Protein AF-A0A150NN23-F1 (afdb_monomer_lite)

InterPro domains:
  IPR038377 Sodium/glucose symporter superfamily [G3DSA:1.20.1730.10] (1-190)

Structure (mmCIF, N/CA/C/O backbone):
data_AF-A0A150NN23-F1
#
_entry.id   AF-A0A150NN23-F1
#
loop_
_atom_site.group_PDB
_atom_site.id
_atom_site.type_symbol
_atom_site.label_atom_id
_atom_site.label_alt_id
_atom_site.label_comp_id
_atom_site.label_asym_id
_atom_site.label_entity_id
_atom_site.label_seq_id
_atom_site.pdbx_PDB_ins_code
_atom_site.Cartn_x
_atom_site.Cartn_y
_atom_site.Cartn_z
_atom_site.occupancy
_atom_site.B_iso_or_equiv
_atom_site.auth_seq_id
_atom_site.auth_comp_id
_atom_site.auth_asym_id
_atom_site.auth_atom_id
_atom_site.pdbx_PDB_model_num
ATOM 1 N N . MET A 1 1 ? 7.153 8.660 -5.482 1.00 49.81 1 MET A N 1
ATOM 2 C CA . MET A 1 1 ? 6.626 8.929 -6.843 1.00 49.81 1 MET A CA 1
ATOM 3 C C . MET A 1 1 ? 5.162 9.329 -6.724 1.00 49.81 1 MET A C 1
ATOM 5 O O . MET A 1 1 ? 4.417 8.600 -6.087 1.00 49.81 1 MET A O 1
ATOM 9 N N . SER A 1 2 ? 4.757 10.485 -7.256 1.00 58.44 2 SER A N 1
ATOM 10 C CA . SER A 1 2 ? 3.335 10.874 -7.290 1.00 58.44 2 SER A CA 1
ATOM 11 C C . SER A 1 2 ? 2.546 9.902 -8.178 1.00 58.44 2 SER A C 1
ATOM 13 O O . SER A 1 2 ? 3.072 9.470 -9.206 1.00 58.44 2 SER A O 1
ATOM 15 N N . PHE A 1 3 ? 1.298 9.586 -7.812 1.00 59.38 3 PHE A N 1
ATOM 16 C CA . PHE A 1 3 ? 0.383 8.750 -8.608 1.00 59.38 3 PHE A CA 1
ATOM 17 C C . PHE A 1 3 ? 0.329 9.185 -10.080 1.00 59.38 3 PHE A C 1
ATOM 19 O O . PHE A 1 3 ? 0.302 8.341 -10.969 1.00 59.38 3 PHE A O 1
ATOM 26 N N . GLY A 1 4 ? 0.399 10.494 -10.349 1.00 66.88 4 GLY A N 1
ATOM 27 C CA . GLY A 1 4 ? 0.414 11.025 -11.715 1.00 66.88 4 GLY A CA 1
ATOM 28 C C . GLY A 1 4 ? 1.636 10.585 -12.525 1.00 66.88 4 GLY A C 1
ATOM 29 O O . GLY A 1 4 ? 1.496 10.208 -13.682 1.00 66.88 4 GLY A O 1
ATOM 30 N N . ILE A 1 5 ? 2.821 10.558 -11.907 1.00 71.00 5 ILE A N 1
ATOM 31 C CA . ILE A 1 5 ? 4.071 10.150 -12.569 1.00 71.00 5 ILE A CA 1
ATOM 32 C C . ILE A 1 5 ? 4.064 8.638 -12.829 1.00 71.00 5 ILE A C 1
ATOM 34 O O . ILE A 1 5 ? 4.477 8.197 -13.897 1.00 71.00 5 ILE A O 1
ATOM 38 N N . ALA A 1 6 ? 3.552 7.843 -11.884 1.00 66.06 6 ALA A N 1
ATOM 39 C CA . ALA A 1 6 ? 3.420 6.396 -12.054 1.00 66.06 6 ALA A CA 1
ATOM 40 C C . ALA A 1 6 ? 2.445 6.037 -13.189 1.00 66.06 6 ALA A C 1
ATOM 42 O O . ALA A 1 6 ? 2.766 5.202 -14.031 1.00 66.06 6 ALA A O 1
ATOM 43 N N . SER A 1 7 ? 1.292 6.709 -13.253 1.00 69.50 7 SER A N 1
ATOM 44 C CA . SER A 1 7 ? 0.311 6.521 -14.327 1.00 69.50 7 SER A CA 1
ATOM 45 C C . SER A 1 7 ? 0.844 6.976 -15.687 1.00 69.50 7 SER A C 1
ATOM 47 O O . SER A 1 7 ? 0.631 6.285 -16.677 1.00 69.50 7 SER A O 1
ATOM 49 N N . LEU A 1 8 ? 1.588 8.089 -15.743 1.00 75.38 8 LEU A N 1
ATOM 50 C CA . LEU A 1 8 ? 2.274 8.542 -16.959 1.00 75.38 8 LEU A CA 1
ATOM 51 C C . LEU A 1 8 ? 3.286 7.507 -17.460 1.00 75.38 8 LEU A C 1
ATOM 53 O O . LEU A 1 8 ? 3.274 7.165 -18.638 1.00 75.38 8 LEU A O 1
ATOM 57 N N . LEU A 1 9 ? 4.128 6.971 -16.573 1.00 73.62 9 LEU A N 1
ATOM 58 C CA . LEU A 1 9 ? 5.107 5.942 -16.933 1.00 73.62 9 LEU A CA 1
ATOM 59 C C . LEU A 1 9 ? 4.443 4.635 -17.377 1.00 73.62 9 LEU A C 1
ATOM 61 O O . LEU A 1 9 ? 4.918 4.010 -18.322 1.00 73.62 9 LEU A O 1
ATOM 65 N N . TYR A 1 10 ? 3.338 4.242 -16.740 1.00 71.62 10 TYR A N 1
ATOM 66 C CA . TYR A 1 10 ? 2.535 3.101 -17.179 1.00 71.62 10 TYR A CA 1
ATOM 67 C C . TYR A 1 10 ? 1.957 3.336 -18.579 1.00 71.62 10 TYR A 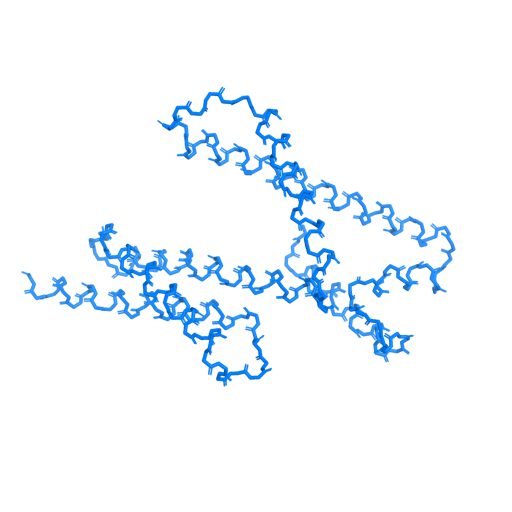C 1
ATOM 69 O O . TYR A 1 10 ? 2.095 2.475 -19.443 1.00 71.62 10 TYR A O 1
ATOM 77 N N . LEU A 1 11 ? 1.395 4.521 -18.841 1.00 73.94 11 LEU A N 1
ATOM 78 C CA . LEU A 1 11 ? 0.822 4.868 -20.143 1.00 73.94 11 LEU A CA 1
ATOM 79 C C . LEU A 1 11 ? 1.886 4.868 -21.249 1.00 73.94 11 LEU A C 1
ATOM 81 O O . LEU A 1 11 ? 1.675 4.286 -22.310 1.00 73.94 11 LEU A O 1
ATOM 85 N N . ILE A 1 12 ? 3.058 5.447 -20.972 1.00 76.50 12 ILE A N 1
ATOM 86 C CA . ILE A 1 12 ? 4.224 5.396 -21.863 1.00 76.50 12 ILE A CA 1
ATOM 87 C C . ILE A 1 12 ? 4.636 3.938 -22.112 1.00 76.50 12 ILE A C 1
ATOM 89 O O . ILE A 1 12 ? 4.852 3.547 -23.256 1.00 76.50 12 ILE A O 1
ATOM 93 N N . GLY A 1 13 ? 4.685 3.106 -21.068 1.00 66.00 13 GLY A N 1
ATOM 94 C CA . GLY A 1 13 ? 4.971 1.675 -21.192 1.00 66.00 13 GLY A CA 1
ATOM 95 C C . GLY A 1 13 ? 3.952 0.928 -22.060 1.00 66.00 13 GLY A C 1
ATOM 96 O O . GLY A 1 13 ? 4.339 0.091 -22.874 1.00 66.00 13 GLY A O 1
ATOM 97 N N . CYS A 1 14 ? 2.662 1.250 -21.945 1.00 69.88 14 CYS A N 1
ATOM 98 C CA . CYS A 1 14 ? 1.607 0.687 -22.788 1.00 69.88 14 CYS A CA 1
ATOM 99 C C . CYS A 1 14 ? 1.764 1.081 -24.261 1.00 69.88 14 CYS A C 1
ATOM 101 O O . CYS A 1 14 ? 1.621 0.212 -25.121 1.00 69.88 14 CYS A O 1
ATOM 103 N N . LEU A 1 15 ? 2.095 2.345 -24.543 1.00 71.00 15 LEU A N 1
ATOM 104 C CA . LEU A 1 15 ? 2.339 2.837 -25.903 1.00 71.00 15 LEU A CA 1
ATOM 105 C C . LEU A 1 15 ? 3.553 2.142 -26.537 1.00 71.00 15 LEU A C 1
ATOM 107 O O . LEU A 1 15 ? 3.448 1.596 -27.631 1.00 71.00 15 LEU A O 1
ATOM 111 N N . ILE A 1 16 ? 4.673 2.052 -25.811 1.00 68.88 16 ILE A N 1
ATOM 112 C CA . ILE A 1 16 ? 5.892 1.371 -26.288 1.00 68.88 16 ILE A CA 1
ATOM 113 C C . ILE A 1 16 ? 5.633 -0.122 -26.545 1.00 68.88 16 ILE A C 1
ATOM 115 O O . ILE A 1 16 ? 6.136 -0.690 -27.518 1.00 68.88 16 ILE A O 1
ATOM 119 N N . ARG A 1 17 ? 4.837 -0.775 -25.688 1.00 64.94 17 ARG A N 1
ATOM 120 C CA . ARG A 1 17 ? 4.473 -2.191 -25.847 1.00 64.94 17 ARG A CA 1
ATOM 121 C C . ARG A 1 17 ? 3.703 -2.438 -27.141 1.00 64.94 17 ARG A C 1
ATOM 123 O O . ARG A 1 17 ? 3.945 -3.456 -27.785 1.00 64.94 17 ARG A O 1
ATOM 130 N N . GLN A 1 18 ? 2.782 -1.538 -27.488 1.00 63.53 18 GLN A N 1
ATOM 131 C CA . GLN A 1 18 ? 1.929 -1.667 -28.668 1.00 63.53 18 GLN A CA 1
ATOM 132 C C . GLN A 1 18 ? 2.739 -1.621 -29.971 1.00 63.53 18 GLN A C 1
ATOM 134 O O . GLN A 1 18 ? 2.376 -2.304 -30.923 1.00 63.53 18 GLN A O 1
ATOM 139 N N . GLU A 1 19 ? 3.847 -0.878 -29.990 1.00 60.84 19 GLU A N 1
ATOM 140 C CA . GLU A 1 19 ? 4.711 -0.763 -31.168 1.00 60.84 19 GLU A CA 1
ATOM 141 C C . GLU A 1 19 ? 5.789 -1.853 -31.257 1.00 60.84 19 GLU A C 1
ATOM 143 O O . GLU A 1 19 ? 6.040 -2.361 -32.345 1.00 60.84 19 GLU A O 1
ATOM 148 N N . ASN A 1 20 ? 6.425 -2.230 -30.138 1.00 58.84 20 ASN A N 1
ATOM 149 C CA . ASN A 1 20 ? 7.692 -2.979 -30.183 1.00 58.84 20 ASN A CA 1
ATOM 150 C C . ASN A 1 20 ? 7.700 -4.328 -29.435 1.00 58.84 20 ASN A C 1
ATOM 152 O O . ASN A 1 20 ? 8.556 -5.166 -29.712 1.00 58.84 20 ASN A O 1
ATOM 156 N N . PHE A 1 21 ? 6.779 -4.580 -28.490 1.00 58.78 21 PHE A N 1
ATOM 157 C CA . PHE A 1 21 ? 6.892 -5.718 -27.551 1.00 58.78 21 PHE A CA 1
ATOM 158 C C . PHE A 1 21 ? 5.551 -6.389 -27.210 1.00 58.78 21 PHE A C 1
ATOM 160 O O . PHE A 1 21 ? 5.263 -6.662 -26.041 1.00 58.78 21 PHE A O 1
ATOM 167 N N . ALA A 1 22 ? 4.729 -6.680 -28.222 1.00 55.81 22 ALA A N 1
ATOM 168 C CA . ALA A 1 22 ? 3.344 -7.145 -28.063 1.00 55.81 22 ALA A CA 1
ATOM 169 C C . ALA A 1 22 ? 3.148 -8.371 -27.136 1.00 55.81 22 ALA A C 1
ATOM 171 O O . ALA A 1 22 ? 2.075 -8.527 -26.554 1.00 55.81 22 ALA A O 1
ATOM 172 N N . THR A 1 23 ? 4.173 -9.212 -26.951 1.00 53.50 23 THR A N 1
ATOM 173 C CA . THR A 1 23 ? 4.121 -10.464 -26.173 1.00 53.50 23 THR A CA 1
ATOM 174 C C . THR A 1 23 ? 4.741 -10.392 -24.768 1.00 53.50 23 THR A C 1
ATOM 176 O O . THR A 1 23 ? 4.714 -11.389 -24.049 1.00 53.50 23 THR A O 1
ATOM 179 N N . ARG A 1 24 ? 5.291 -9.245 -24.333 1.00 54.50 24 ARG A N 1
ATOM 180 C CA . ARG A 1 24 ? 5.942 -9.099 -23.011 1.00 54.50 24 ARG A CA 1
ATOM 181 C C . ARG A 1 24 ? 4.975 -8.517 -21.971 1.00 54.50 24 ARG A C 1
ATOM 183 O O . ARG A 1 24 ? 4.136 -7.679 -22.304 1.00 54.50 24 ARG A O 1
ATOM 190 N N . SER A 1 25 ? 5.114 -8.928 -20.705 1.00 60.09 25 SER A N 1
ATOM 191 C CA . SER A 1 25 ? 4.435 -8.265 -19.578 1.00 60.09 25 SER A CA 1
ATOM 192 C C . SER A 1 25 ? 4.754 -6.765 -19.584 1.00 60.09 25 SER A C 1
ATOM 194 O O . SER A 1 25 ? 5.838 -6.365 -20.010 1.00 60.09 25 SER A O 1
ATOM 196 N N . THR A 1 26 ? 3.826 -5.912 -19.139 1.00 60.94 26 THR A N 1
ATOM 197 C CA . THR A 1 26 ? 3.998 -4.443 -19.186 1.00 60.94 26 THR A CA 1
ATOM 198 C C . THR A 1 26 ? 5.137 -3.947 -18.292 1.00 60.94 26 THR A C 1
ATOM 200 O O . THR A 1 26 ? 5.706 -2.888 -18.546 1.00 60.94 26 THR A O 1
ATOM 203 N N . ASN A 1 27 ? 5.511 -4.725 -17.275 1.00 66.56 27 ASN A N 1
ATOM 204 C CA . ASN A 1 27 ? 6.473 -4.330 -16.245 1.00 66.56 27 ASN A CA 1
ATOM 205 C C . ASN A 1 27 ? 7.909 -4.092 -16.784 1.00 66.56 27 ASN A C 1
ATOM 207 O O . ASN A 1 27 ? 8.475 -3.037 -16.499 1.00 66.56 27 ASN A O 1
ATOM 211 N N . PRO A 1 28 ? 8.528 -5.001 -17.570 1.00 71.56 28 PRO A N 1
ATOM 212 C CA . PRO A 1 28 ? 9.877 -4.795 -18.102 1.00 71.56 28 PRO A CA 1
ATOM 213 C C . PRO A 1 28 ? 9.958 -3.885 -19.334 1.00 71.56 28 PRO A C 1
ATOM 215 O O . PRO A 1 28 ? 11.072 -3.587 -19.752 1.00 71.56 28 PRO A O 1
ATOM 218 N N . VAL A 1 29 ? 8.845 -3.451 -19.939 1.00 77.00 29 VAL A N 1
ATOM 219 C CA . VAL A 1 29 ? 8.852 -2.791 -21.265 1.00 77.00 29 VAL A CA 1
ATOM 220 C C . VAL A 1 29 ? 9.731 -1.543 -21.293 1.00 77.00 29 VAL A C 1
ATOM 222 O O . VAL A 1 29 ? 10.522 -1.372 -22.217 1.00 77.00 29 VAL A O 1
ATOM 225 N N . LEU A 1 30 ? 9.661 -0.704 -20.258 1.00 76.50 30 LEU A N 1
ATOM 226 C CA . LEU A 1 30 ? 10.482 0.506 -20.178 1.00 76.50 30 LEU A CA 1
ATOM 227 C C . LEU A 1 30 ? 11.980 0.184 -20.053 1.00 76.50 30 LEU A C 1
ATOM 229 O O . LEU A 1 30 ? 12.815 0.856 -20.653 1.00 76.50 30 LEU A O 1
ATOM 233 N N . ILE A 1 31 ? 12.324 -0.857 -19.291 1.00 78.06 31 ILE A N 1
ATOM 234 C CA . ILE A 1 31 ? 13.714 -1.293 -19.096 1.00 78.06 31 ILE A CA 1
ATOM 235 C C . ILE A 1 31 ? 14.251 -1.950 -20.374 1.00 78.06 31 ILE A C 1
ATOM 237 O O . ILE A 1 31 ? 15.398 -1.711 -20.749 1.00 78.06 31 ILE A O 1
ATOM 241 N N . ALA A 1 32 ? 13.423 -2.745 -21.055 1.00 77.19 32 ALA A N 1
ATOM 242 C CA . ALA A 1 32 ? 13.749 -3.352 -22.340 1.00 77.19 32 ALA A CA 1
ATOM 243 C C . ALA A 1 32 ? 13.993 -2.274 -23.402 1.00 77.19 32 ALA A C 1
ATOM 245 O O . ALA A 1 32 ? 15.052 -2.263 -24.017 1.00 77.19 32 ALA A O 1
ATOM 246 N N . TYR A 1 33 ? 13.093 -1.296 -23.523 1.00 77.94 33 TYR A N 1
ATOM 247 C CA . TYR A 1 33 ? 13.263 -0.154 -24.422 1.00 77.94 33 TYR A CA 1
ATOM 248 C C . TYR A 1 33 ? 14.537 0.643 -24.117 1.00 77.94 33 TYR A C 1
ATOM 250 O O . TYR A 1 33 ? 15.307 0.966 -25.020 1.00 77.94 33 TYR A O 1
ATOM 258 N N . ALA A 1 34 ? 14.816 0.908 -22.837 1.00 78.00 34 ALA A N 1
ATOM 259 C CA . ALA A 1 34 ? 16.020 1.633 -22.451 1.00 78.00 34 ALA A CA 1
ATOM 260 C C . ALA A 1 34 ? 17.321 0.883 -22.791 1.00 78.00 34 ALA A C 1
ATOM 262 O O . ALA A 1 34 ? 18.348 1.522 -23.005 1.00 78.00 34 ALA A O 1
ATOM 263 N N . ARG A 1 35 ? 17.292 -0.454 -22.842 1.00 77.69 35 ARG A N 1
ATOM 264 C CA . ARG A 1 35 ? 18.441 -1.278 -23.242 1.00 77.69 35 ARG A CA 1
ATOM 265 C C . ARG A 1 35 ? 18.563 -1.473 -24.748 1.00 77.69 35 ARG A C 1
ATOM 267 O O . ARG A 1 35 ? 19.680 -1.522 -25.245 1.00 77.69 35 ARG A O 1
ATOM 274 N N . GLU A 1 36 ? 17.444 -1.656 -25.437 1.00 79.50 36 GLU A N 1
ATOM 275 C CA . GLU A 1 36 ? 17.415 -2.122 -26.827 1.00 79.50 36 GLU A CA 1
ATOM 276 C C . GLU A 1 36 ? 17.322 -0.963 -27.833 1.00 79.50 36 GLU A C 1
ATOM 278 O O . GLU A 1 36 ? 17.822 -1.085 -28.947 1.00 79.50 36 GLU A O 1
ATOM 283 N N . SER A 1 37 ? 16.727 0.173 -27.449 1.00 78.25 37 SER A N 1
ATOM 284 C CA . SER A 1 37 ? 16.422 1.284 -28.367 1.00 78.25 37 SER A CA 1
ATOM 285 C C . SER A 1 37 ? 17.213 2.570 -28.099 1.00 78.25 37 SER A C 1
ATOM 287 O O . SER A 1 37 ? 17.196 3.479 -28.926 1.00 78.25 37 SER A O 1
ATOM 289 N N . LEU A 1 38 ? 17.907 2.679 -26.961 1.00 81.88 38 LEU A N 1
ATOM 290 C CA . LEU A 1 38 ? 18.690 3.865 -26.592 1.00 81.88 38 LEU A CA 1
ATOM 291 C C . LEU A 1 38 ? 20.195 3.593 -26.675 1.00 81.88 38 LEU A C 1
ATOM 293 O O . LEU A 1 38 ? 20.654 2.456 -26.591 1.00 81.88 38 LEU A O 1
ATOM 297 N N . ALA A 1 39 ? 20.985 4.665 -26.784 1.00 85.50 39 ALA A N 1
ATOM 298 C CA . ALA A 1 39 ? 22.438 4.559 -26.707 1.00 85.50 39 ALA A CA 1
ATOM 299 C C . ALA A 1 39 ? 22.868 3.905 -25.370 1.00 85.50 39 ALA A C 1
ATOM 301 O O . ALA A 1 39 ? 22.319 4.272 -24.325 1.00 85.50 39 ALA A O 1
ATOM 302 N N . PRO A 1 40 ? 23.877 3.008 -25.353 1.00 81.44 40 PRO A N 1
ATOM 303 C CA . PRO A 1 40 ? 24.233 2.219 -24.164 1.00 81.44 40 PRO A CA 1
ATOM 304 C C . PRO A 1 40 ? 24.503 3.051 -22.900 1.00 81.44 40 PRO A C 1
ATOM 306 O O . PRO A 1 40 ? 24.124 2.668 -21.78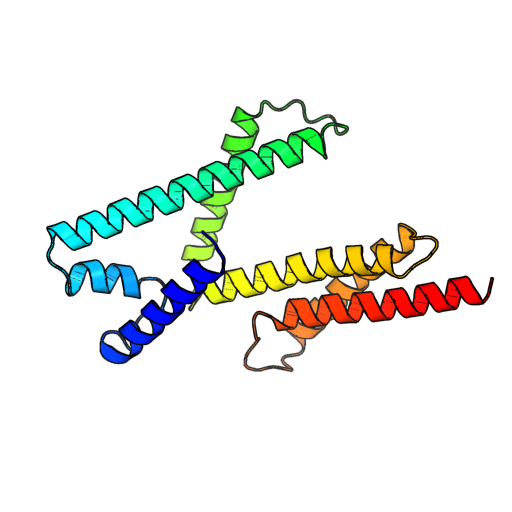9 1.00 81.44 40 PRO A O 1
ATOM 309 N N . TRP A 1 41 ? 25.127 4.222 -23.065 1.00 84.50 41 TRP A N 1
ATOM 310 C CA . TRP A 1 41 ? 25.424 5.138 -21.962 1.00 84.50 41 TRP A CA 1
ATOM 311 C C . TRP A 1 41 ? 24.161 5.810 -21.400 1.00 84.50 41 TRP A C 1
ATOM 313 O O . TRP A 1 41 ? 24.042 5.988 -20.188 1.00 84.50 41 TRP A O 1
ATOM 323 N N . PHE A 1 42 ? 23.187 6.122 -22.256 1.00 83.38 42 PHE A N 1
ATOM 324 C CA . PHE A 1 42 ? 21.935 6.760 -21.857 1.00 83.38 42 PHE A CA 1
ATOM 325 C C . PHE A 1 42 ? 20.964 5.758 -21.215 1.00 83.38 42 PHE A C 1
ATOM 327 O O . PHE A 1 42 ? 20.367 6.055 -20.181 1.00 83.38 42 PHE A O 1
ATOM 334 N N . GLY A 1 43 ? 20.882 4.532 -21.746 1.00 83.44 43 GLY A N 1
ATOM 335 C CA . GLY A 1 43 ? 20.136 3.438 -21.115 1.00 83.44 43 GLY A CA 1
ATOM 336 C C . GLY A 1 43 ? 20.639 3.128 -19.700 1.00 83.44 43 GLY A C 1
ATOM 337 O O . GLY A 1 43 ? 19.847 3.010 -18.764 1.00 83.44 43 GLY A O 1
ATOM 338 N N . SER A 1 44 ? 21.963 3.099 -19.514 1.00 84.31 44 SER A N 1
ATOM 339 C CA . SER A 1 44 ? 22.585 2.899 -18.196 1.00 84.31 44 SER A CA 1
ATOM 340 C C . SER A 1 44 ? 22.263 4.033 -17.216 1.00 84.31 44 SER A C 1
ATOM 342 O O . SER A 1 44 ? 21.973 3.776 -16.046 1.00 84.31 44 SER A O 1
ATOM 344 N N . PHE A 1 45 ? 22.250 5.283 -17.689 1.00 88.31 45 PHE A N 1
ATOM 345 C CA . PHE A 1 45 ? 21.868 6.438 -16.875 1.00 88.31 45 PHE A CA 1
ATOM 346 C C . PHE A 1 45 ? 20.407 6.358 -16.404 1.00 88.31 45 PHE A C 1
ATOM 348 O O . PHE A 1 45 ? 20.127 6.581 -15.227 1.00 88.31 45 PHE A O 1
ATOM 355 N N . ILE A 1 46 ? 19.480 5.963 -17.284 1.00 86.69 46 ILE A N 1
ATOM 356 C CA . ILE A 1 46 ? 18.066 5.762 -16.928 1.00 86.69 46 ILE A CA 1
ATOM 357 C C . ILE A 1 46 ? 17.916 4.662 -15.871 1.00 86.69 46 ILE A C 1
ATOM 359 O O . ILE A 1 46 ? 17.181 4.842 -14.900 1.00 86.69 46 ILE A O 1
ATOM 363 N N . MET A 1 47 ? 18.627 3.539 -16.017 1.00 84.44 47 MET A N 1
ATOM 364 C CA . MET A 1 47 ? 18.601 2.458 -15.025 1.00 84.44 47 MET A CA 1
ATOM 365 C C . MET A 1 47 ? 19.098 2.932 -13.652 1.00 84.44 47 MET A C 1
ATOM 367 O O . MET A 1 47 ? 18.472 2.625 -12.636 1.00 84.44 47 MET A O 1
ATOM 371 N N . LEU A 1 48 ? 20.180 3.718 -13.616 1.00 88.44 48 LEU A N 1
ATOM 372 C CA . LEU A 1 48 ? 20.706 4.296 -12.378 1.00 88.44 48 LEU A CA 1
ATOM 373 C C . LEU A 1 48 ? 19.704 5.267 -11.736 1.00 88.44 48 LEU A C 1
ATOM 375 O O . LEU A 1 48 ? 19.477 5.209 -10.527 1.00 88.44 48 LEU A O 1
ATOM 379 N N . ALA A 1 49 ? 19.064 6.118 -12.539 1.00 88.06 49 ALA A N 1
ATOM 380 C CA . ALA A 1 49 ? 18.045 7.051 -12.068 1.00 88.06 49 ALA A CA 1
ATOM 381 C C . ALA A 1 49 ? 16.812 6.326 -11.499 1.00 88.06 49 ALA A C 1
ATOM 383 O O . ALA A 1 49 ? 16.319 6.695 -10.432 1.00 88.06 49 ALA A O 1
ATOM 384 N N . LEU A 1 50 ? 16.342 5.261 -12.160 1.00 87.31 50 LEU A N 1
ATOM 385 C CA . LEU A 1 50 ? 15.238 4.426 -11.675 1.00 87.31 50 LEU A CA 1
ATOM 386 C C . LEU A 1 50 ? 15.591 3.726 -10.360 1.00 87.31 50 LEU A C 1
ATOM 388 O O . LEU A 1 50 ? 14.774 3.712 -9.438 1.00 87.31 50 LEU A O 1
ATOM 392 N N . LEU A 1 51 ? 16.811 3.192 -10.241 1.00 87.94 51 LEU A N 1
ATOM 393 C CA . LEU A 1 51 ? 17.281 2.576 -9.003 1.00 87.94 51 LEU A CA 1
ATOM 394 C C . LEU A 1 51 ? 17.328 3.603 -7.863 1.00 87.94 51 LEU A C 1
ATOM 396 O O . LEU A 1 51 ? 16.806 3.337 -6.782 1.00 87.94 51 LEU A O 1
ATOM 400 N N . ALA A 1 52 ? 17.882 4.792 -8.111 1.00 90.69 52 ALA A N 1
ATOM 401 C CA . ALA A 1 52 ? 17.934 5.872 -7.128 1.00 90.69 52 ALA A CA 1
ATOM 402 C C . ALA A 1 52 ? 16.528 6.330 -6.688 1.00 90.69 52 ALA A C 1
ATOM 404 O O . ALA A 1 52 ? 16.275 6.507 -5.494 1.00 90.69 52 ALA A O 1
ATOM 405 N N . ALA A 1 53 ? 15.587 6.464 -7.628 1.00 88.88 53 ALA A N 1
ATOM 406 C CA . ALA A 1 53 ? 14.195 6.817 -7.340 1.00 88.88 53 ALA A CA 1
ATOM 407 C C . ALA A 1 53 ? 13.450 5.722 -6.551 1.00 88.88 53 ALA A C 1
ATOM 409 O O . ALA A 1 53 ? 12.656 6.021 -5.652 1.00 88.88 53 ALA A O 1
ATOM 410 N N . GLY A 1 54 ? 13.713 4.449 -6.864 1.00 86.81 54 GLY A N 1
ATOM 411 C CA . GLY A 1 54 ? 13.185 3.309 -6.120 1.00 86.81 54 GLY A CA 1
ATOM 412 C C . GLY A 1 54 ? 13.699 3.291 -4.681 1.00 86.81 54 GLY A C 1
ATOM 413 O O . GLY A 1 54 ? 12.905 3.222 -3.745 1.00 86.81 54 GLY A O 1
ATOM 414 N N . GLN A 1 55 ? 15.011 3.443 -4.492 1.00 88.75 55 GLN A N 1
ATOM 415 C CA . GLN A 1 55 ? 15.639 3.441 -3.167 1.00 88.75 55 GLN A CA 1
ATOM 416 C C . GLN A 1 55 ? 15.166 4.596 -2.278 1.00 88.75 55 GLN A C 1
ATOM 418 O O . GLN A 1 55 ? 14.897 4.384 -1.095 1.00 88.75 55 GLN A O 1
ATOM 423 N N . SER A 1 56 ? 14.996 5.804 -2.824 1.00 90.12 56 SER A N 1
ATOM 424 C CA . SER A 1 56 ? 14.475 6.935 -2.045 1.00 90.12 56 SER A CA 1
ATOM 425 C C . SER A 1 56 ? 13.033 6.702 -1.580 1.00 90.12 56 SER A C 1
ATOM 427 O O . SER A 1 56 ? 12.699 6.991 -0.429 1.00 90.12 56 SER A O 1
ATOM 429 N N . THR A 1 57 ? 12.195 6.108 -2.439 1.00 89.81 57 THR A N 1
ATOM 430 C CA . THR A 1 57 ? 10.807 5.759 -2.103 1.00 89.81 57 THR A CA 1
ATOM 431 C C . THR A 1 57 ? 10.760 4.670 -1.029 1.00 89.81 57 THR A C 1
ATOM 433 O O . THR A 1 57 ? 10.041 4.828 -0.043 1.00 89.81 57 THR A O 1
ATOM 436 N N . VAL A 1 58 ? 11.567 3.610 -1.169 1.00 87.81 58 VAL A N 1
ATOM 437 C CA . VAL A 1 58 ? 11.676 2.536 -0.167 1.00 87.81 58 VAL A CA 1
ATOM 438 C C . VAL A 1 58 ? 12.120 3.110 1.177 1.00 87.81 58 VAL A C 1
ATOM 440 O O . VAL A 1 58 ? 11.431 2.911 2.172 1.00 87.81 58 VAL A O 1
ATOM 443 N N . SER A 1 59 ? 13.193 3.902 1.206 1.00 89.19 59 SER A N 1
ATOM 444 C CA . SER A 1 59 ? 13.714 4.513 2.436 1.00 89.19 59 SER A CA 1
ATOM 445 C C . SER A 1 59 ? 12.685 5.414 3.136 1.00 89.19 59 SER A C 1
ATOM 447 O O . SER A 1 59 ? 12.448 5.280 4.339 1.00 89.19 59 SER A O 1
ATOM 449 N N . SER A 1 60 ? 11.999 6.280 2.380 1.00 89.88 60 SER A N 1
ATOM 450 C CA . SER A 1 60 ? 10.948 7.150 2.922 1.00 89.88 60 SER A CA 1
ATOM 451 C C . SER A 1 60 ? 9.767 6.349 3.482 1.00 89.88 60 SER A C 1
ATOM 453 O O . SER A 1 60 ? 9.322 6.627 4.598 1.00 89.88 60 SER A O 1
ATOM 455 N N . SER A 1 61 ? 9.301 5.323 2.758 1.00 88.19 61 SER A N 1
ATOM 456 C CA . SER A 1 61 ? 8.212 4.452 3.219 1.00 88.19 61 SER A CA 1
ATOM 457 C C . SER A 1 61 ? 8.588 3.681 4.486 1.00 88.19 61 SER A C 1
ATOM 459 O O . SER A 1 61 ? 7.788 3.593 5.414 1.00 88.19 61 SER A O 1
ATOM 461 N N . MET A 1 62 ? 9.838 3.222 4.580 1.00 88.75 62 MET A N 1
ATOM 462 C CA . MET A 1 62 ? 10.363 2.530 5.750 1.00 88.75 62 MET A CA 1
ATOM 463 C C . MET A 1 62 ? 10.303 3.405 6.992 1.00 88.75 62 MET A C 1
ATOM 465 O O . MET A 1 62 ? 9.792 2.999 8.034 1.00 88.75 62 MET A O 1
ATOM 469 N N . ASN A 1 63 ? 10.805 4.632 6.862 1.00 89.81 63 ASN A N 1
ATOM 470 C CA . ASN A 1 63 ? 10.840 5.576 7.962 1.00 89.81 63 ASN A CA 1
ATOM 471 C C . ASN A 1 63 ? 9.425 5.964 8.412 1.00 89.81 63 ASN A C 1
ATOM 473 O O . ASN A 1 63 ? 9.173 6.075 9.613 1.00 89.81 63 ASN A O 1
ATOM 477 N N . ALA A 1 64 ? 8.491 6.113 7.468 1.00 89.62 64 ALA A N 1
ATOM 478 C CA . ALA A 1 64 ? 7.090 6.375 7.774 1.00 89.62 64 ALA A CA 1
ATOM 479 C C . ALA A 1 64 ? 6.460 5.215 8.564 1.00 89.62 64 ALA A C 1
ATOM 481 O O . ALA A 1 64 ? 5.895 5.452 9.628 1.00 89.62 64 ALA A O 1
ATOM 482 N N . ILE A 1 65 ? 6.629 3.965 8.113 1.00 87.81 65 ILE A N 1
ATOM 483 C CA . ILE A 1 65 ? 6.073 2.783 8.793 1.00 87.81 65 ILE A CA 1
ATOM 484 C C . ILE A 1 65 ? 6.664 2.634 10.198 1.00 87.81 65 ILE A C 1
ATOM 486 O O . ILE A 1 65 ? 5.924 2.425 11.155 1.00 87.81 65 ILE A O 1
ATOM 490 N N . VAL A 1 66 ? 7.983 2.777 10.348 1.00 87.31 66 VAL A N 1
ATOM 491 C CA . VAL A 1 66 ? 8.645 2.693 11.659 1.00 87.31 66 VAL A CA 1
ATOM 492 C C . VAL A 1 66 ? 8.171 3.802 12.594 1.00 87.31 66 VAL A C 1
ATOM 494 O O . VAL A 1 66 ? 7.955 3.548 13.777 1.00 87.31 66 VAL A O 1
ATOM 497 N N . THR A 1 67 ? 7.966 5.014 12.078 1.00 87.75 67 THR A N 1
ATOM 498 C CA . THR A 1 67 ? 7.441 6.133 12.867 1.00 87.75 67 THR A CA 1
ATOM 499 C C . THR A 1 67 ? 5.994 5.887 13.296 1.00 87.75 67 THR A C 1
ATOM 501 O O . THR A 1 67 ? 5.699 6.051 14.476 1.00 87.75 67 THR A O 1
ATOM 504 N N . CYS A 1 68 ? 5.119 5.419 12.399 1.00 86.69 68 CYS A N 1
ATOM 505 C CA . CYS A 1 68 ? 3.740 5.042 12.731 1.00 86.69 68 CYS A CA 1
ATOM 506 C C . CYS A 1 68 ? 3.695 3.910 13.762 1.00 86.69 68 CYS A C 1
ATOM 508 O O . CYS A 1 68 ? 3.046 4.037 14.792 1.00 86.69 68 CYS A O 1
ATOM 510 N N . LEU A 1 69 ? 4.460 2.831 13.564 1.00 83.62 69 LEU A N 1
ATOM 511 C CA . LEU A 1 69 ? 4.552 1.745 14.545 1.00 83.62 69 LEU A CA 1
ATOM 512 C C . LEU A 1 69 ? 5.046 2.253 15.902 1.00 83.62 69 LEU A C 1
ATOM 514 O O . LEU A 1 69 ? 4.529 1.856 16.941 1.00 83.62 69 LEU A O 1
ATOM 518 N N . LYS A 1 70 ? 6.022 3.161 15.914 1.00 81.75 70 LYS A N 1
ATOM 519 C CA . LYS A 1 70 ? 6.540 3.722 17.159 1.00 81.75 70 LYS A CA 1
ATOM 520 C C . LYS A 1 70 ? 5.539 4.643 17.852 1.00 81.75 70 LYS A C 1
ATOM 522 O O . LYS A 1 70 ? 5.494 4.604 19.071 1.00 81.75 70 LYS A O 1
ATOM 527 N N . LEU A 1 71 ? 4.811 5.494 17.130 1.00 83.25 71 LEU A N 1
ATOM 528 C CA . LEU A 1 71 ? 3.917 6.501 17.715 1.00 83.25 71 LEU A CA 1
ATOM 529 C C . LEU A 1 71 ? 2.524 5.943 18.020 1.00 83.25 71 LEU A C 1
ATOM 531 O O . LEU A 1 71 ? 2.020 6.149 19.122 1.00 83.25 71 LEU A O 1
ATOM 535 N N . ASP A 1 72 ? 1.936 5.193 17.092 1.00 82.00 72 ASP A N 1
ATOM 536 C CA . ASP A 1 72 ? 0.562 4.695 17.209 1.00 82.00 72 ASP A CA 1
ATOM 537 C C . ASP A 1 72 ? 0.494 3.443 18.091 1.00 82.00 72 ASP A C 1
ATOM 539 O O . ASP A 1 72 ? -0.441 3.265 18.871 1.00 82.00 72 ASP A O 1
ATOM 543 N N . PHE A 1 73 ? 1.526 2.595 18.033 1.00 70.25 73 PHE A N 1
ATOM 544 C CA . PHE A 1 73 ? 1.629 1.391 18.860 1.00 70.25 73 PHE A CA 1
ATOM 545 C C . PHE A 1 73 ? 2.558 1.568 20.071 1.00 70.25 73 PHE A C 1
ATOM 547 O O . PHE A 1 73 ? 2.790 0.598 20.793 1.00 70.25 73 PHE A O 1
ATOM 554 N N . ALA A 1 74 ? 3.016 2.793 20.376 1.00 55.31 74 ALA A N 1
ATOM 555 C CA . ALA A 1 74 ? 3.888 3.112 21.524 1.00 55.31 74 ALA A CA 1
ATOM 556 C C . ALA A 1 74 ? 3.335 2.662 22.889 1.00 55.31 74 ALA A C 1
ATOM 558 O O . ALA A 1 74 ? 4.088 2.495 23.847 1.00 55.31 74 ALA A O 1
ATOM 559 N N . TRP A 1 75 ? 2.015 2.489 22.989 1.00 49.56 75 TRP A N 1
ATOM 560 C CA . TRP A 1 75 ? 1.329 1.999 24.189 1.00 49.56 75 TRP A CA 1
ATOM 561 C C . TRP A 1 75 ? 1.370 0.473 24.337 1.00 49.56 75 TRP A C 1
ATOM 563 O O . TRP A 1 75 ? 1.163 -0.057 25.429 1.00 49.56 75 TRP A O 1
ATOM 573 N N . THR A 1 76 ? 1.669 -0.251 23.260 1.00 54.81 76 THR A N 1
ATOM 574 C CA . THR A 1 76 ? 1.962 -1.684 23.315 1.00 54.81 76 THR A CA 1
ATOM 575 C C . THR A 1 76 ? 3.447 -1.878 23.620 1.00 54.81 76 THR A C 1
ATOM 577 O O . THR A 1 76 ? 4.293 -1.136 23.137 1.00 54.81 76 THR A O 1
ATOM 580 N N . LYS A 1 77 ? 3.780 -2.863 24.461 1.00 55.62 77 LYS A N 1
ATOM 581 C CA . LYS A 1 77 ? 5.111 -3.147 25.051 1.00 55.62 77 LYS A CA 1
ATOM 582 C C . LYS A 1 77 ? 6.267 -3.430 24.057 1.00 55.62 77 LYS A C 1
ATOM 584 O O . LYS A 1 77 ? 7.262 -4.044 24.441 1.00 55.62 77 LYS A O 1
ATOM 589 N N . ILE A 1 78 ? 6.177 -3.030 22.793 1.00 59.50 78 ILE A N 1
ATOM 590 C CA . ILE A 1 78 ? 7.190 -3.268 21.764 1.00 59.50 78 ILE A CA 1
ATOM 591 C C . ILE A 1 78 ? 8.354 -2.285 21.979 1.00 59.50 78 ILE A C 1
ATOM 593 O O . ILE A 1 78 ? 8.396 -1.187 21.438 1.00 59.50 78 ILE A O 1
ATOM 597 N N . ARG A 1 79 ? 9.326 -2.691 22.807 1.00 65.88 79 ARG A N 1
ATOM 598 C CA . ARG A 1 79 ? 10.581 -1.961 23.094 1.00 65.88 79 ARG A CA 1
ATOM 599 C C . ARG A 1 79 ? 11.658 -2.156 22.014 1.00 65.88 79 ARG A C 1
ATOM 601 O O . ARG A 1 79 ? 12.844 -2.231 22.329 1.00 65.88 79 ARG A O 1
ATOM 608 N N . TRP A 1 80 ? 11.281 -2.328 20.752 1.00 71.00 80 TRP A N 1
ATOM 609 C CA . TRP A 1 80 ? 12.266 -2.562 19.692 1.00 71.00 80 TRP A CA 1
ATOM 610 C C . TRP A 1 80 ? 12.905 -1.249 19.243 1.00 71.00 80 TRP A C 1
ATOM 612 O O . TRP A 1 80 ? 12.250 -0.207 19.197 1.00 71.00 80 TRP A O 1
ATOM 622 N N . SER A 1 81 ? 14.199 -1.287 18.915 1.00 81.56 81 SER A N 1
ATOM 623 C CA . SER A 1 81 ? 14.870 -0.119 18.350 1.00 81.56 81 SER A CA 1
ATOM 624 C C . SER A 1 81 ? 14.327 0.168 16.940 1.00 81.56 81 SER A C 1
ATOM 626 O O . SER A 1 81 ? 14.003 -0.767 16.201 1.00 81.56 81 SER A O 1
ATOM 628 N N . PRO A 1 82 ? 14.267 1.445 16.516 1.00 80.25 82 PRO A N 1
ATOM 629 C CA . PRO A 1 82 ? 13.857 1.803 15.157 1.00 80.25 82 PRO A CA 1
ATOM 630 C C . PRO A 1 82 ? 14.686 1.101 14.073 1.00 80.25 82 PRO A C 1
ATOM 632 O O . PRO A 1 82 ? 14.149 0.721 13.040 1.00 80.25 82 PRO A O 1
ATOM 635 N N . SER A 1 83 ? 15.980 0.871 14.325 1.00 84.12 83 SER A N 1
ATOM 636 C CA . SER A 1 83 ? 16.868 0.155 13.404 1.00 84.12 83 SER A CA 1
ATOM 637 C C . SER A 1 83 ? 16.484 -1.315 13.228 1.00 84.12 83 SER A C 1
ATOM 639 O O . SER A 1 83 ? 16.492 -1.814 12.105 1.00 84.12 83 SER A O 1
ATOM 641 N N . LEU A 1 84 ? 16.109 -2.001 14.312 1.00 84.69 84 LEU A N 1
ATOM 642 C CA . LEU A 1 84 ? 15.675 -3.395 14.260 1.00 84.69 84 LEU A CA 1
ATOM 643 C C . LEU A 1 84 ? 14.311 -3.521 13.571 1.00 84.69 84 LEU A C 1
ATOM 645 O O . LEU A 1 84 ? 14.125 -4.408 12.745 1.00 84.69 84 LEU A O 1
ATOM 649 N N . LEU A 1 85 ? 13.384 -2.597 13.849 1.00 85.38 85 LEU A N 1
ATOM 650 C CA . LEU A 1 85 ? 12.095 -2.516 13.155 1.00 85.38 85 LEU A CA 1
ATOM 651 C C . LEU A 1 85 ? 12.281 -2.309 11.647 1.00 85.38 85 LEU A C 1
ATOM 653 O O . LEU A 1 85 ? 11.710 -3.063 10.863 1.00 85.38 85 LEU A O 1
ATOM 657 N N . SER A 1 86 ? 13.131 -1.360 11.238 1.00 86.25 86 SER A N 1
ATOM 658 C CA . SER A 1 86 ? 13.502 -1.182 9.829 1.00 86.25 86 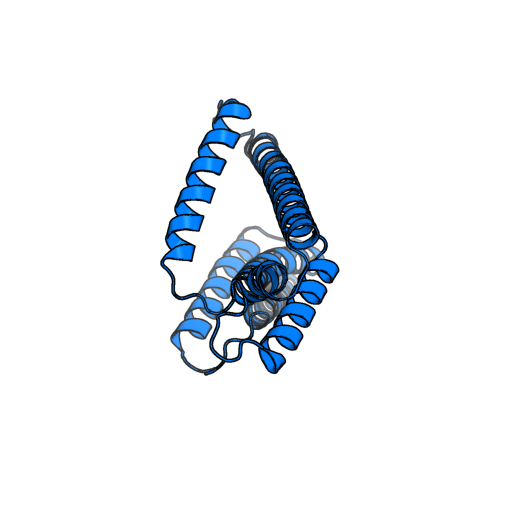SER A CA 1
ATOM 659 C C . SER A 1 86 ? 14.102 -2.457 9.238 1.00 86.25 86 SER A C 1
ATOM 661 O O . SER A 1 86 ? 13.755 -2.842 8.132 1.00 86.25 86 SER A O 1
ATOM 663 N N . PHE A 1 87 ? 14.982 -3.158 9.949 1.00 88.69 87 PHE A N 1
ATOM 664 C CA . PHE A 1 87 ? 15.578 -4.384 9.420 1.00 88.69 87 PHE A CA 1
ATOM 665 C C . PHE A 1 87 ? 14.539 -5.498 9.204 1.00 88.69 87 PHE A C 1
ATOM 667 O O . PHE A 1 87 ? 14.499 -6.118 8.142 1.00 88.69 87 PHE A O 1
ATOM 674 N N . VAL A 1 88 ? 13.650 -5.713 10.176 1.00 88.44 88 VAL A N 1
ATOM 675 C CA . VAL A 1 88 ? 12.580 -6.718 10.081 1.00 88.44 88 VAL A CA 1
ATOM 676 C C . VAL A 1 88 ? 11.615 -6.389 8.942 1.00 88.44 88 VAL A C 1
ATOM 678 O O . VAL A 1 88 ? 11.291 -7.261 8.137 1.00 88.44 88 VAL A O 1
ATOM 681 N N . LEU A 1 89 ? 11.200 -5.126 8.821 1.00 89.00 89 LEU A N 1
ATOM 682 C CA . LEU A 1 89 ? 10.340 -4.670 7.729 1.00 89.00 89 LEU A CA 1
ATOM 683 C C . LEU A 1 89 ? 11.011 -4.848 6.357 1.00 89.00 89 LEU A C 1
ATOM 685 O O . LEU A 1 89 ? 10.325 -5.167 5.386 1.00 89.00 89 LEU A O 1
ATOM 689 N N . ALA A 1 90 ? 12.340 -4.709 6.271 1.00 88.75 90 ALA A N 1
ATOM 690 C CA . ALA A 1 90 ? 13.090 -4.930 5.033 1.00 88.75 90 ALA A CA 1
ATOM 691 C C . ALA A 1 90 ? 13.063 -6.405 4.647 1.00 88.75 90 ALA A C 1
ATOM 693 O O . ALA A 1 90 ? 12.765 -6.729 3.500 1.00 88.75 90 ALA A O 1
ATOM 694 N N . GLY A 1 91 ? 13.301 -7.291 5.618 1.00 90.94 91 GLY A N 1
ATOM 695 C CA . GLY A 1 91 ? 13.208 -8.735 5.423 1.00 90.94 91 GLY A CA 1
ATOM 696 C C . GLY A 1 91 ? 11.816 -9.169 4.962 1.00 90.94 91 GLY A C 1
ATOM 697 O O . GLY A 1 91 ? 11.696 -9.903 3.985 1.00 90.94 91 GLY A O 1
ATOM 698 N N . LEU A 1 92 ? 10.756 -8.661 5.600 1.00 90.06 92 LEU A N 1
ATOM 699 C CA . LEU A 1 92 ? 9.372 -8.947 5.201 1.00 90.06 92 LEU A CA 1
ATOM 700 C C . LEU A 1 92 ? 9.056 -8.430 3.792 1.00 90.06 92 LEU A C 1
ATOM 702 O O . LEU A 1 92 ? 8.460 -9.149 2.993 1.00 90.06 92 LEU A O 1
ATOM 706 N N . SER A 1 93 ? 9.490 -7.210 3.468 1.00 88.75 93 SER A N 1
ATOM 707 C CA . SER A 1 93 ? 9.298 -6.625 2.135 1.00 88.75 93 SER A CA 1
ATOM 708 C C . SER A 1 93 ? 10.034 -7.422 1.055 1.00 88.75 93 SER A C 1
ATOM 710 O O . SER A 1 93 ? 9.507 -7.624 -0.037 1.00 88.75 93 SER A O 1
ATOM 712 N N . TRP A 1 94 ? 11.233 -7.919 1.363 1.00 89.81 94 TRP A N 1
ATOM 713 C CA . TRP A 1 94 ? 12.006 -8.769 0.462 1.00 89.81 94 TRP A CA 1
ATOM 714 C C . TRP A 1 94 ? 11.334 -10.127 0.225 1.00 89.81 94 TRP A C 1
ATOM 716 O O . TRP A 1 94 ? 11.198 -10.541 -0.924 1.00 89.81 94 TRP A O 1
ATOM 726 N N . LEU A 1 95 ? 10.837 -10.785 1.278 1.00 90.38 95 LEU A N 1
ATOM 727 C CA . LEU A 1 95 ? 10.079 -12.037 1.149 1.00 90.38 95 LEU A CA 1
ATOM 728 C C . LEU A 1 95 ? 8.808 -11.854 0.313 1.00 90.38 95 LEU A C 1
ATOM 730 O O . LEU A 1 95 ? 8.515 -12.673 -0.557 1.00 90.38 95 LEU A O 1
ATOM 734 N N . LEU A 1 96 ? 8.075 -10.762 0.542 1.00 87.19 96 LEU A N 1
ATOM 735 C CA . LEU A 1 96 ? 6.896 -10.426 -0.249 1.00 87.19 96 LEU A CA 1
ATOM 736 C C . LEU A 1 96 ? 7.267 -10.222 -1.725 1.00 87.19 96 LEU A C 1
ATOM 738 O O . LEU A 1 96 ? 6.577 -10.734 -2.600 1.00 87.19 96 LEU A O 1
ATOM 742 N N . CYS A 1 97 ? 8.387 -9.553 -2.011 1.00 85.19 97 CYS A N 1
ATOM 743 C CA . CYS A 1 97 ? 8.893 -9.389 -3.373 1.00 85.19 97 CYS A CA 1
ATOM 744 C C . CYS A 1 97 ? 9.153 -10.740 -4.060 1.00 85.19 97 CYS A C 1
ATOM 746 O O . CYS A 1 97 ? 8.706 -10.938 -5.186 1.00 85.19 97 CYS A O 1
ATOM 748 N N . LEU A 1 98 ? 9.792 -11.697 -3.374 1.00 85.25 98 LEU A N 1
ATOM 749 C CA . LEU A 1 98 ? 10.011 -13.045 -3.917 1.00 85.25 98 LEU A CA 1
ATOM 750 C C . LEU A 1 98 ? 8.694 -13.759 -4.247 1.00 85.25 98 LEU A C 1
ATOM 752 O O . LEU A 1 98 ? 8.585 -14.409 -5.286 1.00 85.25 98 LEU A O 1
ATOM 756 N N . LEU A 1 99 ? 7.682 -13.609 -3.390 1.00 84.75 99 LEU A N 1
ATOM 757 C CA . LEU A 1 99 ? 6.359 -14.184 -3.618 1.00 84.75 99 LEU A CA 1
ATOM 758 C C . LEU A 1 99 ? 5.673 -13.541 -4.832 1.00 84.75 99 LEU A C 1
ATOM 760 O O . LEU A 1 99 ? 5.148 -14.261 -5.677 1.00 84.75 99 LEU A O 1
ATOM 764 N N . LEU A 1 100 ? 5.732 -12.211 -4.968 1.00 80.69 100 LEU A N 1
ATOM 765 C CA . LEU A 1 100 ? 5.185 -11.512 -6.136 1.00 80.69 100 LEU A CA 1
ATOM 766 C C . LEU A 1 100 ? 5.942 -11.828 -7.428 1.00 80.69 100 LEU A C 1
ATOM 768 O O . LEU A 1 100 ? 5.322 -11.846 -8.483 1.00 80.69 100 LEU A O 1
ATOM 772 N N . MET A 1 101 ? 7.253 -12.073 -7.367 1.00 77.19 101 MET A N 1
ATOM 773 C CA . MET A 1 101 ? 8.035 -12.485 -8.538 1.00 77.19 101 MET A CA 1
ATOM 774 C C . MET A 1 101 ? 7.627 -13.870 -9.044 1.00 77.19 101 MET A C 1
ATOM 776 O O . MET A 1 101 ? 7.683 -14.110 -10.246 1.00 77.19 101 MET A O 1
ATOM 780 N N . ASN A 1 102 ? 7.237 -14.772 -8.140 1.00 77.00 102 ASN A N 1
ATOM 781 C CA . ASN A 1 102 ? 6.752 -16.104 -8.499 1.00 77.00 102 ASN A CA 1
ATOM 782 C C . ASN A 1 102 ? 5.260 -16.118 -8.872 1.00 77.00 102 ASN A C 1
ATOM 784 O O . ASN A 1 102 ? 4.781 -17.064 -9.490 1.00 77.00 102 ASN A O 1
ATOM 788 N N . ALA A 1 103 ? 4.509 -15.086 -8.490 1.00 70.31 103 ALA A N 1
ATOM 789 C CA . ALA A 1 103 ? 3.147 -14.898 -8.954 1.00 70.31 103 ALA A CA 1
ATOM 790 C C . ALA A 1 103 ? 3.180 -14.390 -10.405 1.00 70.31 103 ALA A C 1
ATOM 792 O O . ALA A 1 103 ? 3.861 -13.413 -10.707 1.00 70.31 103 ALA A O 1
ATOM 793 N N . GLU A 1 104 ? 2.430 -15.024 -11.308 1.00 64.06 104 GLU A N 1
ATOM 794 C CA . GLU A 1 104 ? 2.314 -14.628 -12.722 1.00 64.06 104 GLU A CA 1
ATOM 795 C C . GLU A 1 104 ? 1.494 -13.330 -12.890 1.00 64.06 104 GLU A C 1
ATOM 797 O O . GLU A 1 104 ? 0.476 -13.268 -13.578 1.00 64.06 104 GLU A O 1
ATOM 802 N N . ILE A 1 105 ? 1.910 -12.258 -12.216 1.00 66.50 105 ILE A N 1
ATOM 803 C CA . ILE A 1 105 ? 1.233 -10.967 -12.236 1.00 66.50 105 ILE A CA 1
ATOM 804 C C . ILE A 1 105 ? 1.559 -10.273 -13.560 1.00 66.50 105 ILE A C 1
ATOM 806 O O . ILE A 1 105 ? 2.670 -9.783 -13.778 1.00 66.50 105 ILE A O 1
ATOM 810 N N . TYR A 1 106 ? 0.554 -10.179 -14.430 1.00 64.12 106 TYR A N 1
ATOM 811 C CA . TYR A 1 106 ? 0.679 -9.529 -15.736 1.00 64.12 106 TYR A CA 1
ATOM 812 C C . TYR A 1 106 ? 1.064 -8.043 -15.621 1.00 64.12 106 TYR A C 1
ATOM 814 O O . TYR A 1 106 ? 1.921 -7.561 -16.367 1.00 64.12 106 TYR A O 1
ATOM 822 N N . SER A 1 107 ? 0.492 -7.332 -14.638 1.00 70.94 107 SER A N 1
ATOM 823 C CA . SER A 1 107 ? 0.805 -5.933 -14.337 1.00 70.94 107 SER A CA 1
ATOM 824 C C . SER A 1 107 ? 0.895 -5.673 -12.831 1.00 70.94 107 SER A C 1
ATOM 826 O O . SER A 1 107 ? -0.091 -5.776 -12.101 1.00 70.94 107 SER A O 1
ATOM 828 N N . ILE A 1 108 ? 2.083 -5.275 -12.363 1.00 75.75 108 ILE A N 1
ATOM 829 C CA . ILE A 1 108 ? 2.285 -4.864 -10.963 1.00 75.75 108 ILE A CA 1
ATOM 830 C C . ILE A 1 108 ? 1.500 -3.575 -10.676 1.00 75.75 108 ILE A C 1
ATOM 832 O O . ILE A 1 108 ? 1.002 -3.390 -9.570 1.00 75.75 108 ILE A O 1
ATOM 836 N N . TYR A 1 109 ? 1.341 -2.702 -11.675 1.00 73.50 109 TYR A N 1
ATOM 837 C CA . TYR A 1 109 ? 0.569 -1.465 -11.549 1.00 73.50 109 TYR A CA 1
ATOM 838 C C . TYR A 1 109 ? -0.908 -1.736 -11.233 1.00 73.50 109 TYR A C 1
ATOM 840 O O . TYR A 1 109 ? -1.458 -1.140 -10.309 1.00 73.50 109 TYR A O 1
ATOM 848 N N . GLU A 1 110 ? -1.542 -2.667 -11.949 1.00 74.50 110 GLU A N 1
ATOM 849 C CA . GLU A 1 110 ? -2.938 -3.046 -11.696 1.00 74.50 110 GLU A CA 1
ATOM 850 C C . GLU A 1 110 ? -3.107 -3.706 -10.327 1.00 74.50 110 GLU A C 1
ATOM 852 O O . GLU A 1 110 ? -4.049 -3.383 -9.604 1.00 74.50 110 GLU A O 1
ATOM 857 N N . TRP A 1 111 ? -2.160 -4.561 -9.931 1.00 78.69 111 TRP A N 1
ATOM 858 C CA . TRP A 1 111 ? -2.160 -5.174 -8.605 1.00 78.69 111 TRP A CA 1
ATOM 859 C C . TRP A 1 111 ? -2.038 -4.127 -7.487 1.00 78.69 111 TRP A C 1
ATOM 861 O O . TRP A 1 111 ? -2.844 -4.124 -6.555 1.00 78.69 111 TRP A O 1
ATOM 871 N N . ILE A 1 112 ? -1.087 -3.188 -7.604 1.00 79.88 112 ILE A N 1
ATOM 872 C CA . ILE A 1 112 ? -0.902 -2.100 -6.632 1.00 79.88 112 ILE A CA 1
ATOM 873 C C . ILE A 1 112 ? -2.150 -1.221 -6.573 1.00 79.88 112 ILE A C 1
ATOM 875 O O . ILE A 1 112 ? -2.609 -0.904 -5.480 1.00 79.88 112 ILE A O 1
ATOM 879 N N . ASN A 1 113 ? -2.737 -0.850 -7.713 1.00 80.69 113 ASN A N 1
ATOM 880 C CA . ASN A 1 113 ? -3.966 -0.056 -7.731 1.00 80.69 113 ASN A CA 1
ATOM 881 C C . ASN A 1 113 ? -5.150 -0.805 -7.113 1.00 80.69 113 ASN A C 1
ATOM 883 O O . ASN A 1 113 ? -5.957 -0.187 -6.424 1.00 80.69 113 ASN A O 1
ATOM 887 N N . GLY A 1 114 ? -5.239 -2.124 -7.297 1.00 76.94 114 GLY A N 1
ATOM 888 C CA . GLY A 1 114 ? -6.269 -2.953 -6.672 1.00 76.94 114 GLY A CA 1
ATOM 889 C C . GLY A 1 114 ? -6.123 -3.002 -5.153 1.00 76.94 114 GLY A C 1
ATOM 890 O O . GLY A 1 114 ? -7.102 -2.835 -4.421 1.00 76.94 114 GLY A O 1
ATOM 891 N N . PHE A 1 115 ? -4.888 -3.166 -4.675 1.00 81.00 115 PHE A N 1
ATOM 892 C CA . PHE A 1 115 ? -4.558 -3.145 -3.251 1.00 81.00 115 PHE A CA 1
ATOM 893 C C . PHE A 1 115 ? -4.798 -1.766 -2.619 1.00 81.00 115 PHE A C 1
ATOM 895 O O . PHE A 1 115 ? -5.426 -1.666 -1.561 1.00 81.00 115 PHE A O 1
ATOM 902 N N . MET A 1 116 ? -4.346 -0.699 -3.283 1.00 80.56 116 MET A N 1
ATOM 903 C CA . MET A 1 116 ? -4.558 0.686 -2.855 1.00 80.56 116 MET A CA 1
ATOM 904 C C . MET A 1 116 ? -6.040 1.048 -2.856 1.00 80.56 116 MET A C 1
ATOM 906 O O . MET A 1 116 ? -6.505 1.693 -1.925 1.00 80.56 116 MET A O 1
ATOM 910 N N . GLY A 1 117 ? -6.803 0.605 -3.857 1.00 78.69 117 GLY A N 1
ATOM 911 C CA . GLY A 1 117 ? -8.249 0.791 -3.902 1.00 78.69 117 GLY A CA 1
ATOM 912 C C . GLY A 1 117 ? -8.943 0.149 -2.701 1.00 78.69 117 GLY A C 1
ATOM 913 O O . GLY A 1 117 ? -9.785 0.780 -2.069 1.00 78.69 117 GLY A O 1
ATOM 914 N N . LEU A 1 118 ? -8.540 -1.066 -2.329 1.00 81.44 118 LEU A N 1
ATOM 915 C CA . LEU A 1 118 ? -9.068 -1.748 -1.150 1.00 81.44 118 LEU A CA 1
ATOM 916 C C . LEU A 1 118 ? -8.732 -0.991 0.145 1.00 81.44 118 LEU A C 1
ATOM 918 O O . LEU A 1 118 ? -9.624 -0.706 0.941 1.00 81.44 118 LEU A O 1
ATOM 922 N N . THR A 1 119 ? -7.466 -0.628 0.359 1.00 82.62 119 THR A N 1
ATOM 923 C CA . THR A 1 119 ? -7.036 0.056 1.593 1.00 82.62 119 THR A CA 1
ATOM 924 C C . THR A 1 119 ? -7.599 1.472 1.711 1.00 82.62 119 THR A C 1
ATOM 926 O O . THR A 1 119 ? -8.131 1.828 2.763 1.00 82.62 119 THR A O 1
ATOM 929 N N . LEU A 1 120 ? -7.538 2.271 0.641 1.00 83.50 120 LEU A N 1
ATOM 930 C CA . LEU A 1 120 ? -8.100 3.625 0.617 1.00 83.50 120 LEU A CA 1
ATOM 931 C C . LEU A 1 120 ? -9.618 3.613 0.774 1.00 83.50 120 LEU A C 1
ATOM 933 O O . LEU A 1 120 ? -10.146 4.471 1.474 1.00 83.50 120 LEU A O 1
ATOM 937 N N . GLY A 1 121 ? -10.314 2.648 0.174 1.00 82.50 121 GLY A N 1
ATOM 938 C CA . GLY A 1 121 ? -11.758 2.512 0.336 1.00 82.50 121 GLY A CA 1
ATOM 939 C C . GLY A 1 121 ? -12.149 2.162 1.773 1.00 82.50 121 GLY A C 1
ATOM 940 O O . GLY A 1 121 ? -13.050 2.785 2.335 1.00 82.50 121 GLY A O 1
ATOM 941 N N . VAL A 1 122 ? -11.409 1.258 2.432 1.00 84.50 122 VAL A N 1
ATOM 942 C CA . VAL A 1 122 ? -11.644 0.929 3.848 1.00 84.50 122 VAL A CA 1
ATOM 943 C C . VAL A 1 122 ? -11.430 2.146 4.750 1.00 84.50 122 VAL A C 1
ATOM 945 O O . VAL A 1 122 ? -12.315 2.477 5.543 1.00 84.50 122 VAL A O 1
ATOM 948 N N . ILE A 1 123 ? -10.288 2.827 4.610 1.00 86.62 123 ILE A N 1
ATOM 949 C CA . ILE A 1 123 ? -9.935 4.008 5.412 1.00 86.62 123 ILE A CA 1
ATOM 950 C C . ILE A 1 123 ? -10.905 5.161 5.129 1.00 86.62 123 ILE A C 1
ATOM 952 O O . ILE A 1 123 ? -11.443 5.757 6.060 1.00 86.62 123 ILE A O 1
ATOM 956 N N . GLY A 1 124 ? -11.178 5.451 3.856 1.00 84.81 124 GLY A N 1
ATOM 957 C CA . GLY A 1 124 ? -12.119 6.486 3.433 1.00 84.81 124 GLY A CA 1
ATOM 958 C C . GLY A 1 124 ? -13.531 6.238 3.962 1.00 84.81 124 GLY A C 1
ATOM 959 O O . GLY A 1 124 ? -14.174 7.163 4.454 1.00 84.81 124 GLY A O 1
ATOM 960 N N . GLY A 1 125 ? -13.984 4.984 3.963 1.00 83.94 125 GLY A N 1
ATOM 961 C CA . GLY A 1 125 ? -15.259 4.598 4.556 1.00 83.94 125 GLY A CA 1
ATOM 962 C C . GLY A 1 125 ? -15.323 4.802 6.074 1.00 83.94 125 GLY A C 1
ATOM 963 O O . GLY A 1 125 ? -16.337 5.286 6.576 1.00 83.94 125 GLY A O 1
ATOM 964 N N . LEU A 1 126 ? -14.238 4.529 6.812 1.00 86.44 126 LEU A N 1
ATOM 965 C CA . LEU A 1 126 ? -14.166 4.853 8.246 1.00 86.44 126 LEU A CA 1
ATOM 966 C C . LEU A 1 126 ? -14.274 6.364 8.489 1.00 86.44 126 LEU A C 1
ATOM 968 O O . LEU A 1 126 ? -15.019 6.785 9.373 1.00 86.44 126 LEU A O 1
ATOM 972 N N . TYR A 1 127 ? -13.579 7.180 7.691 1.00 86.88 127 TYR A N 1
ATOM 973 C CA . TYR A 1 127 ? -13.687 8.638 7.780 1.00 86.88 127 TYR A CA 1
ATOM 974 C C . TYR A 1 127 ? -15.103 9.130 7.472 1.00 86.88 127 TYR A C 1
ATOM 976 O O . TYR A 1 127 ? -15.633 9.953 8.217 1.00 86.88 127 TYR A O 1
ATOM 984 N N . LEU A 1 128 ? -15.749 8.601 6.428 1.00 84.69 128 LEU A N 1
ATOM 985 C CA . LEU A 1 128 ? -17.143 8.923 6.108 1.00 84.69 128 LEU A CA 1
ATOM 986 C C . LEU A 1 128 ? -18.085 8.577 7.264 1.00 84.69 128 LEU A C 1
ATOM 988 O O . LEU A 1 128 ? -18.960 9.371 7.595 1.00 84.69 128 LEU A O 1
ATOM 992 N N . LEU A 1 129 ? -17.878 7.434 7.918 1.00 83.00 129 LEU A N 1
ATOM 993 C CA . LEU A 1 129 ? -18.691 7.011 9.055 1.00 83.00 129 LEU A CA 1
ATOM 994 C C . LEU A 1 129 ? -18.557 7.964 10.248 1.00 83.00 129 LEU A C 1
ATOM 996 O O . LEU A 1 129 ? -19.557 8.278 10.891 1.00 83.00 129 LEU A O 1
ATOM 1000 N N . VAL A 1 130 ? -17.351 8.471 10.509 1.00 83.94 130 VAL A N 1
ATOM 1001 C CA . VAL A 1 130 ? -17.105 9.484 11.548 1.00 83.94 130 VAL A CA 1
ATOM 1002 C C . VAL A 1 130 ? -17.710 10.841 11.180 1.00 83.94 130 VAL A C 1
ATOM 1004 O O . VAL A 1 130 ? -18.230 11.523 12.056 1.00 83.94 130 VAL A O 1
ATOM 1007 N N . LEU A 1 131 ? -17.671 11.233 9.905 1.00 84.75 131 LEU A N 1
ATOM 1008 C CA . LEU A 1 131 ? -18.210 12.517 9.443 1.00 84.75 131 LEU A CA 1
ATOM 1009 C C . LEU A 1 131 ? -19.745 12.548 9.387 1.00 84.75 131 LEU A C 1
ATOM 1011 O O . LEU A 1 131 ? -20.344 13.601 9.596 1.00 84.75 131 LEU A O 1
ATOM 1015 N N . LEU A 1 132 ? -20.387 11.422 9.065 1.00 81.44 132 LEU A N 1
ATOM 1016 C CA . LEU A 1 132 ? -21.835 11.354 8.833 1.00 81.44 132 LEU A CA 1
ATOM 1017 C C . LEU A 1 132 ? -22.659 11.062 10.095 1.00 81.44 132 LEU A C 1
ATOM 1019 O O . LEU A 1 132 ? -23.855 11.365 10.112 1.00 81.44 132 LEU A O 1
ATOM 1023 N N . LEU A 1 133 ? -22.056 10.468 11.128 1.00 79.19 133 LEU A N 1
ATOM 1024 C CA . LEU A 1 133 ? -22.727 10.143 12.389 1.00 79.19 133 LEU A CA 1
ATOM 1025 C C . LEU A 1 133 ? -22.487 11.229 13.437 1.00 79.19 133 LEU A C 1
ATOM 1027 O O . LEU A 1 133 ? -21.377 11.737 13.573 1.00 79.19 133 LEU A O 1
ATOM 1031 N N . LYS A 1 134 ? -23.516 11.555 14.230 1.00 72.88 134 LYS A N 1
ATOM 1032 C CA . LYS A 1 134 ? -23.366 12.522 15.328 1.00 72.88 134 LYS A CA 1
ATOM 1033 C C . LYS A 1 134 ? -22.585 11.927 16.499 1.00 72.88 134 LYS A C 1
ATOM 1035 O O . LYS A 1 134 ? -21.851 12.659 17.161 1.00 72.88 134 LYS A O 1
ATOM 1040 N N . ARG A 1 135 ? -22.749 10.627 16.779 1.00 75.88 135 ARG A N 1
ATOM 1041 C CA . ARG A 1 135 ? -22.012 9.905 17.826 1.00 75.88 135 ARG A CA 1
ATOM 1042 C C . ARG A 1 135 ? -21.366 8.641 17.249 1.00 75.88 135 ARG A C 1
ATOM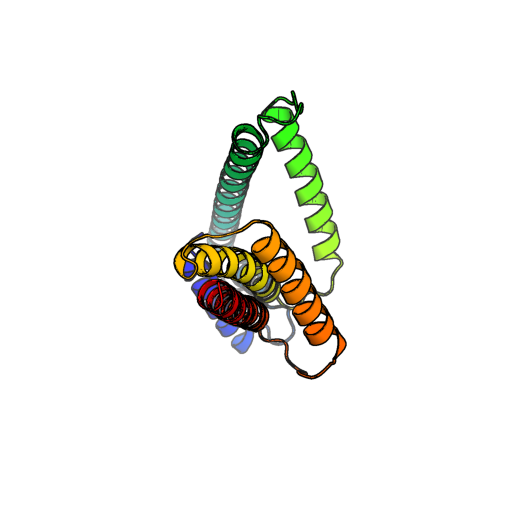 1044 O O . ARG A 1 135 ? -21.914 7.546 17.376 1.00 75.88 135 ARG A O 1
ATOM 1051 N N . PRO A 1 136 ? -20.183 8.757 16.622 1.00 72.94 136 PRO A N 1
ATOM 1052 C CA . PRO A 1 136 ? -19.495 7.594 16.075 1.00 72.94 136 PRO A CA 1
ATOM 1053 C C . PRO A 1 136 ? -19.166 6.579 17.181 1.00 72.94 136 PRO A C 1
ATOM 1055 O O . PRO A 1 136 ? -18.590 6.921 18.213 1.00 72.94 136 PRO A O 1
ATOM 1058 N N . ASN A 1 137 ? -19.529 5.313 16.954 1.00 81.19 137 ASN A N 1
ATOM 1059 C CA . ASN A 1 137 ? -19.316 4.210 17.893 1.00 81.19 137 ASN A CA 1
ATOM 1060 C C . ASN A 1 137 ? -18.355 3.167 17.297 1.00 81.19 137 ASN A C 1
ATOM 1062 O O . ASN A 1 137 ? -18.459 2.796 16.125 1.00 81.19 137 ASN A O 1
ATOM 1066 N N . LEU A 1 138 ? -17.462 2.628 18.131 1.00 82.00 138 LEU A N 1
ATOM 1067 C CA . LEU A 1 138 ? -16.562 1.524 17.786 1.00 82.00 138 LEU A CA 1
ATOM 1068 C C . LEU A 1 138 ? -17.305 0.274 17.298 1.00 82.00 138 LEU A C 1
ATOM 1070 O O . LEU A 1 138 ? -16.789 -0.447 16.447 1.00 82.00 138 LEU A O 1
ATOM 1074 N N . GLN A 1 139 ? -18.505 -0.001 17.815 1.00 81.88 139 GLN A N 1
ATOM 1075 C CA . GLN A 1 139 ? -19.301 -1.148 17.367 1.00 81.88 139 GLN A CA 1
ATOM 1076 C C . GLN A 1 139 ? -19.720 -1.013 15.895 1.00 81.88 139 GLN A C 1
ATOM 1078 O O . GLN A 1 139 ? -19.569 -1.968 15.136 1.00 81.88 139 GLN A O 1
ATOM 1083 N N . LEU A 1 140 ? -20.156 0.178 15.470 1.00 81.06 140 LEU A N 1
ATOM 1084 C CA . LEU A 1 140 ? -20.516 0.462 14.074 1.00 81.06 140 LEU A CA 1
ATOM 1085 C C . LEU A 1 140 ? -19.304 0.332 13.144 1.00 81.06 140 LEU A C 1
ATOM 1087 O O . LEU A 1 140 ? -19.410 -0.281 12.084 1.00 81.06 140 LEU A O 1
ATOM 1091 N N . ALA A 1 141 ? -18.137 0.821 13.573 1.00 83.06 141 ALA A N 1
ATOM 1092 C CA . ALA A 1 141 ? -16.895 0.657 12.819 1.00 83.06 141 ALA A CA 1
ATOM 1093 C C . ALA A 1 141 ? -16.515 -0.826 12.637 1.00 83.06 141 ALA A C 1
ATOM 1095 O O . ALA A 1 141 ? -16.133 -1.233 11.542 1.00 83.06 141 ALA A O 1
ATOM 1096 N N . LYS A 1 142 ? -16.673 -1.664 13.673 1.00 86.25 142 LYS A N 1
ATOM 1097 C CA . LYS A 1 142 ? -16.429 -3.116 13.574 1.00 86.25 142 LYS A CA 1
ATOM 1098 C C . LYS A 1 142 ? -17.395 -3.804 12.610 1.00 86.25 142 LYS A C 1
ATOM 1100 O O . LYS A 1 142 ? -16.952 -4.607 11.794 1.00 86.25 142 LYS A O 1
ATOM 1105 N N . ILE A 1 143 ? -18.690 -3.481 12.686 1.00 85.81 143 ILE A N 1
ATOM 1106 C CA . ILE A 1 143 ? -19.709 -4.027 11.774 1.00 85.81 143 ILE A CA 1
ATOM 1107 C C . ILE A 1 143 ? -19.364 -3.657 10.329 1.00 85.81 143 ILE A C 1
ATOM 1109 O O . ILE A 1 143 ? -19.401 -4.519 9.456 1.00 85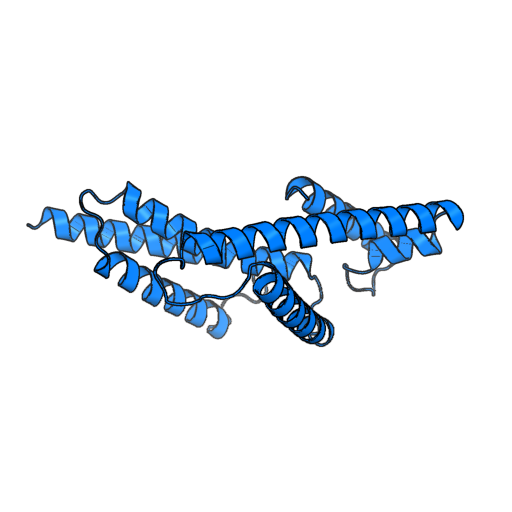.81 143 ILE A O 1
ATOM 1113 N N . TYR A 1 144 ? -18.943 -2.414 10.091 1.00 86.44 144 TYR A N 1
ATOM 1114 C CA . TYR A 1 144 ? -18.464 -1.969 8.786 1.00 86.44 144 TYR A CA 1
ATOM 1115 C C . TYR A 1 144 ? -17.265 -2.764 8.269 1.00 86.44 144 TYR A C 1
ATOM 1117 O O . TYR A 1 144 ? -17.290 -3.231 7.130 1.00 86.44 144 TYR A O 1
ATOM 1125 N N . LEU A 1 145 ? -16.240 -2.974 9.095 1.00 86.06 145 LEU A N 1
ATOM 1126 C CA . LEU A 1 145 ? -15.065 -3.746 8.688 1.00 86.06 145 LEU A CA 1
ATOM 1127 C C . LEU A 1 145 ? -15.420 -5.197 8.328 1.00 86.06 145 LEU A C 1
ATOM 1129 O O . LEU A 1 145 ? -14.944 -5.712 7.322 1.00 86.06 145 LEU A O 1
ATOM 1133 N N . VAL A 1 146 ? -16.290 -5.847 9.105 1.00 86.81 146 VAL A N 1
ATOM 1134 C CA . VAL A 1 146 ? -16.725 -7.226 8.820 1.00 86.81 146 VAL A CA 1
ATOM 1135 C C . VAL A 1 146 ? -17.597 -7.287 7.564 1.00 86.81 146 VAL A C 1
ATOM 1137 O O . VAL A 1 146 ? -17.405 -8.161 6.721 1.00 86.81 146 VAL A O 1
ATOM 1140 N N . PHE A 1 147 ? -18.536 -6.353 7.411 1.00 85.81 147 PHE A N 1
ATOM 1141 C CA . PHE A 1 147 ? -19.444 -6.316 6.267 1.00 85.81 147 PHE A CA 1
ATOM 1142 C C . PHE A 1 147 ? -18.704 -6.016 4.957 1.00 85.81 147 PHE A C 1
ATOM 1144 O O . PHE A 1 147 ? -18.916 -6.704 3.961 1.00 85.81 147 PHE A O 1
ATOM 1151 N N . SER A 1 148 ? -17.793 -5.040 4.962 1.00 84.00 148 SER A N 1
ATOM 1152 C CA . SER A 1 148 ? -16.956 -4.711 3.801 1.00 84.00 148 SER A CA 1
ATOM 1153 C C . SER A 1 148 ? -16.046 -5.876 3.398 1.00 84.00 148 SER A C 1
ATOM 1155 O O . SER A 1 148 ? -15.946 -6.184 2.210 1.00 84.00 148 SER A O 1
ATOM 1157 N N . LEU A 1 149 ? -15.453 -6.585 4.367 1.00 84.62 149 LEU A N 1
ATOM 1158 C CA . LEU A 1 149 ? -14.674 -7.796 4.106 1.00 84.62 149 LEU A CA 1
ATOM 1159 C C . LEU A 1 149 ? -15.540 -8.896 3.474 1.00 84.62 149 LEU A C 1
ATOM 1161 O O . LEU A 1 149 ? -15.142 -9.491 2.476 1.00 84.62 149 LEU A O 1
ATOM 1165 N N . GLY A 1 150 ? -16.739 -9.136 4.013 1.00 82.00 150 GLY A N 1
ATOM 1166 C CA . GLY A 1 150 ? -17.687 -10.106 3.460 1.00 82.00 150 GLY A CA 1
ATOM 1167 C C . GLY A 1 150 ? -18.116 -9.763 2.031 1.00 82.00 150 GLY A C 1
ATOM 1168 O O . GLY A 1 150 ? -18.117 -10.636 1.165 1.00 82.00 150 GLY A O 1
ATOM 1169 N N . ALA A 1 151 ? -18.406 -8.488 1.758 1.00 81.88 151 ALA A N 1
ATOM 1170 C CA . ALA A 1 151 ? -18.751 -8.004 0.423 1.00 81.88 151 ALA A CA 1
ATOM 1171 C C . ALA A 1 151 ? -17.601 -8.192 -0.580 1.00 81.88 151 ALA A C 1
ATOM 1173 O O . ALA A 1 151 ? -17.842 -8.603 -1.712 1.00 81.88 151 ALA A O 1
ATOM 1174 N N . LEU A 1 152 ? -16.352 -7.953 -0.163 1.00 79.94 152 LEU A N 1
ATOM 1175 C CA . LEU A 1 152 ? -15.164 -8.178 -0.993 1.00 79.94 152 LEU A CA 1
ATOM 1176 C C . LEU A 1 152 ? -14.924 -9.664 -1.283 1.00 79.94 152 LEU A C 1
ATOM 1178 O O . LEU A 1 152 ? -14.613 -10.019 -2.418 1.00 79.94 152 LEU A O 1
ATOM 1182 N N . VAL A 1 153 ? -15.086 -10.539 -0.285 1.00 81.38 153 VAL A N 1
ATOM 1183 C CA . VAL A 1 153 ? -14.964 -11.995 -0.472 1.00 81.38 153 VAL A CA 1
ATOM 1184 C C . VAL A 1 153 ? -16.043 -12.491 -1.430 1.00 81.38 153 VAL A C 1
ATOM 1186 O O . VAL A 1 153 ? -15.729 -13.176 -2.398 1.00 81.38 153 VAL A O 1
ATOM 1189 N N . LEU A 1 154 ? -17.301 -12.093 -1.226 1.00 78.81 154 LEU A N 1
ATOM 1190 C CA . LEU A 1 154 ? -18.391 -12.433 -2.141 1.00 78.81 154 LEU A CA 1
ATOM 1191 C C . LEU A 1 154 ? -18.121 -11.908 -3.553 1.00 78.81 154 LEU A C 1
ATOM 1193 O O . LEU A 1 154 ? -18.303 -12.642 -4.517 1.00 78.81 154 LEU A O 1
ATOM 1197 N N . TYR A 1 155 ? -17.634 -10.677 -3.693 1.00 76.06 155 TYR A N 1
ATOM 1198 C CA . TYR A 1 155 ? -17.274 -10.109 -4.990 1.00 76.06 155 TYR A CA 1
ATOM 1199 C C . TYR A 1 155 ? -16.190 -10.930 -5.706 1.00 76.06 155 TYR A C 1
ATOM 1201 O O . TYR A 1 155 ? -16.375 -11.298 -6.863 1.00 76.06 155 TYR A O 1
ATOM 1209 N N . HIS A 1 156 ? -15.106 -11.291 -5.016 1.00 71.88 156 HIS A N 1
ATOM 1210 C CA . HIS A 1 156 ? -14.018 -12.068 -5.613 1.00 71.88 156 HIS A CA 1
ATOM 1211 C C . HIS A 1 156 ? -14.391 -13.529 -5.916 1.00 71.88 156 HIS A C 1
ATOM 1213 O O . HIS A 1 156 ? -13.906 -14.074 -6.905 1.00 71.88 156 HIS A O 1
ATOM 1219 N N . TYR A 1 157 ? -15.251 -14.160 -5.110 1.00 69.12 157 TYR A N 1
ATOM 1220 C CA . TYR A 1 157 ? -15.648 -15.565 -5.293 1.00 69.12 157 TYR A CA 1
ATOM 1221 C C . TYR A 1 157 ? -16.895 -15.764 -6.165 1.00 69.12 157 TYR A C 1
ATOM 1223 O O . TYR A 1 157 ? -17.112 -16.861 -6.670 1.00 69.12 157 TYR A O 1
ATOM 1231 N N . SER A 1 158 ? -17.719 -14.732 -6.368 1.00 64.19 158 SER A N 1
ATOM 1232 C CA . SER A 1 158 ? -18.965 -14.842 -7.146 1.00 64.19 158 SER A CA 1
ATOM 1233 C C . SER A 1 158 ? -18.756 -14.912 -8.660 1.00 64.19 158 SER A C 1
ATOM 1235 O O . SER A 1 158 ? -19.704 -15.210 -9.380 1.00 64.19 158 SER A O 1
ATOM 1237 N N . GLY A 1 159 ? -17.548 -14.629 -9.165 1.00 61.06 159 GLY A N 1
ATOM 1238 C CA . GLY A 1 159 ? -17.247 -14.688 -10.601 1.00 61.06 159 GLY A CA 1
ATOM 1239 C C . GLY A 1 159 ? -18.071 -13.722 -11.466 1.00 61.06 159 GLY A C 1
ATOM 1240 O O . GLY A 1 159 ? -18.082 -13.860 -12.685 1.00 61.06 159 GLY A O 1
ATOM 1241 N N . LEU A 1 160 ? -18.758 -12.743 -10.859 1.00 54.09 160 LEU A N 1
ATOM 1242 C CA . LEU A 1 160 ? -19.702 -11.844 -11.540 1.00 54.09 160 LEU A CA 1
ATOM 1243 C C . LEU A 1 160 ? -19.037 -10.900 -12.557 1.00 54.09 160 LEU A C 1
ATOM 1245 O O . LEU A 1 160 ? -19.722 -10.371 -13.430 1.00 54.09 160 LEU A O 1
ATOM 1249 N N . PHE A 1 161 ? -17.717 -10.699 -12.480 1.00 52.28 161 PHE A N 1
ATOM 1250 C CA . PHE A 1 161 ? -16.970 -9.842 -13.399 1.00 52.28 161 PHE A CA 1
ATOM 1251 C C . PHE A 1 161 ? -15.732 -10.565 -13.938 1.00 52.28 161 PHE A C 1
ATOM 1253 O O . PHE A 1 161 ? -14.767 -10.795 -13.216 1.00 52.28 161 PHE A O 1
ATOM 1260 N N . ALA A 1 162 ? -15.751 -10.875 -15.238 1.00 46.78 162 ALA A N 1
ATOM 1261 C CA . ALA A 1 162 ? -14.644 -11.510 -15.962 1.00 46.78 162 ALA A CA 1
ATOM 1262 C C . ALA A 1 162 ? -13.383 -10.624 -16.073 1.00 46.78 162 ALA A C 1
ATOM 1264 O O . ALA A 1 162 ? -12.311 -11.127 -16.387 1.00 46.78 162 ALA A O 1
ATOM 1265 N N . ASN A 1 163 ? -13.503 -9.318 -15.796 1.00 54.88 163 ASN A N 1
ATOM 1266 C CA . ASN A 1 163 ? -12.398 -8.360 -15.745 1.00 54.88 163 ASN A CA 1
ATOM 1267 C C . ASN A 1 163 ? -12.499 -7.531 -14.455 1.00 54.88 163 ASN A C 1
ATOM 1269 O O . ASN A 1 163 ? -13.253 -6.552 -14.418 1.00 54.88 163 ASN A O 1
ATOM 1273 N N . PRO A 1 164 ? -11.788 -7.905 -13.381 1.00 57.38 164 PRO A N 1
ATOM 1274 C CA . PRO A 1 164 ? -11.812 -7.144 -12.143 1.00 57.38 164 PRO A CA 1
ATOM 1275 C C . PRO A 1 164 ? -11.125 -5.790 -12.360 1.00 57.38 164 PRO A C 1
ATOM 1277 O O . PRO A 1 164 ? -9.906 -5.703 -12.477 1.00 57.38 164 PRO A O 1
ATOM 1280 N N . ASN A 1 165 ? -11.912 -4.712 -12.411 1.00 68.44 165 ASN A N 1
ATOM 1281 C CA . ASN A 1 165 ? -11.368 -3.358 -12.403 1.00 68.44 165 ASN A CA 1
ATOM 1282 C C . ASN A 1 165 ? -10.706 -3.105 -11.030 1.00 68.44 165 ASN A C 1
ATOM 1284 O O . ASN A 1 165 ? -11.388 -3.244 -10.009 1.00 68.44 165 ASN A O 1
ATOM 1288 N N . PRO A 1 166 ? -9.426 -2.692 -10.972 1.00 65.00 166 PRO A N 1
ATOM 1289 C CA . PRO A 1 166 ? -8.714 -2.442 -9.716 1.00 65.00 166 PRO A CA 1
ATOM 1290 C C . PRO A 1 166 ? -9.449 -1.490 -8.756 1.00 65.00 166 PRO A C 1
ATOM 1292 O O . PRO A 1 166 ? -9.368 -1.621 -7.537 1.00 65.00 166 PRO A O 1
ATOM 1295 N N . TRP A 1 167 ? -10.223 -0.549 -9.298 1.00 71.44 167 TRP A N 1
ATOM 1296 C CA . TRP A 1 167 ? -10.923 0.475 -8.523 1.00 71.44 167 TRP A CA 1
ATOM 1297 C C . TRP A 1 167 ? -12.258 0.012 -7.939 1.00 71.44 167 TRP A C 1
ATOM 1299 O O . TRP A 1 167 ? -12.788 0.658 -7.033 1.00 71.44 167 TRP A O 1
ATOM 1309 N N . LEU A 1 168 ? -12.799 -1.115 -8.409 1.00 75.25 168 LEU A N 1
ATOM 1310 C CA . LEU A 1 168 ? -14.104 -1.611 -7.969 1.00 75.25 168 LEU A CA 1
ATOM 1311 C C . LEU A 1 168 ? -14.091 -1.990 -6.480 1.00 75.25 168 LEU A C 1
ATOM 1313 O O . LEU A 1 168 ? -15.065 -1.741 -5.774 1.00 75.25 168 LEU A O 1
ATOM 1317 N N . ASN A 1 169 ? -12.946 -2.454 -5.972 1.00 75.00 169 ASN A N 1
ATOM 1318 C CA . ASN A 1 169 ? -12.734 -2.726 -4.548 1.00 75.00 169 ASN A CA 1
ATOM 1319 C C . ASN A 1 169 ? -12.942 -1.476 -3.673 1.00 75.00 169 ASN A C 1
ATOM 1321 O O . ASN A 1 169 ? -13.538 -1.559 -2.598 1.00 75.00 169 ASN A O 1
ATOM 1325 N N . SER A 1 170 ? -12.499 -0.307 -4.147 1.00 76.12 170 SER A N 1
ATOM 1326 C CA . SER A 1 170 ? -12.681 0.973 -3.445 1.00 76.12 170 SER A CA 1
ATOM 1327 C C . SER A 1 170 ? -14.142 1.421 -3.446 1.00 76.12 170 SER A C 1
ATOM 1329 O O . SER A 1 170 ? -14.664 1.912 -2.446 1.00 76.12 170 SER A O 1
ATOM 1331 N N . ILE A 1 171 ? -14.840 1.205 -4.562 1.00 81.62 171 ILE A N 1
ATOM 1332 C CA . ILE A 1 171 ? -16.254 1.567 -4.701 1.00 81.62 171 ILE A CA 1
ATOM 1333 C C . ILE A 1 171 ? -17.113 0.704 -3.773 1.00 81.62 171 ILE A C 1
ATOM 1335 O O . ILE A 1 171 ? -17.935 1.241 -3.035 1.00 81.62 171 ILE A O 1
ATOM 1339 N N . ILE A 1 172 ? -16.895 -0.615 -3.759 1.00 80.69 172 ILE A N 1
ATOM 1340 C CA . ILE A 1 172 ? -17.644 -1.557 -2.912 1.00 80.69 172 ILE A CA 1
ATOM 1341 C C . ILE A 1 172 ? -17.483 -1.200 -1.432 1.00 80.69 172 ILE A C 1
ATOM 1343 O O . ILE A 1 172 ? -18.469 -1.086 -0.702 1.00 80.69 172 ILE A O 1
ATOM 1347 N N . THR A 1 173 ? -16.244 -0.983 -0.992 1.00 80.81 173 THR A N 1
ATOM 1348 C CA . THR A 1 173 ? -15.948 -0.629 0.402 1.00 80.81 173 THR A CA 1
ATOM 1349 C C . THR A 1 173 ? -16.554 0.728 0.772 1.00 80.81 173 THR A C 1
ATOM 1351 O O . THR A 1 173 ? -17.224 0.834 1.799 1.00 80.81 173 THR A O 1
ATOM 1354 N N . THR A 1 174 ? -16.471 1.732 -0.102 1.00 80.88 174 THR A N 1
ATOM 1355 C CA . THR A 1 174 ? -17.073 3.054 0.141 1.00 80.88 174 THR A CA 1
ATOM 1356 C C . THR A 1 174 ? -18.607 3.010 0.188 1.00 80.88 174 THR A C 1
ATOM 1358 O O . THR A 1 174 ? -19.217 3.595 1.083 1.00 80.88 174 THR A O 1
ATOM 1361 N N . LEU A 1 175 ? -19.257 2.279 -0.724 1.00 84.31 175 LEU A N 1
ATOM 1362 C CA . LEU A 1 175 ? -20.714 2.094 -0.716 1.00 84.31 175 LEU A CA 1
ATOM 1363 C C . LEU A 1 175 ? -21.182 1.363 0.543 1.00 84.31 175 LEU A C 1
ATOM 1365 O O . LEU A 1 175 ? -22.189 1.734 1.144 1.00 84.31 175 LEU A O 1
ATOM 1369 N N . SER A 1 176 ? -20.424 0.356 0.973 1.00 80.25 176 SER A N 1
ATOM 1370 C CA . SER A 1 176 ? -20.714 -0.368 2.206 1.00 80.25 176 SER A CA 1
ATOM 1371 C C . SER A 1 176 ? -20.616 0.529 3.446 1.00 80.25 176 SER A C 1
ATOM 1373 O O . SER A 1 176 ? -21.439 0.413 4.356 1.00 80.25 176 SER A O 1
ATOM 1375 N N . ALA A 1 177 ? -19.682 1.489 3.448 1.00 81.25 177 ALA A N 1
ATOM 1376 C CA . ALA A 1 177 ? -19.577 2.496 4.497 1.00 81.25 177 ALA A CA 1
ATOM 1377 C C . ALA A 1 177 ? -20.816 3.392 4.527 1.00 81.25 177 ALA A C 1
ATOM 1379 O O . ALA A 1 177 ? -21.434 3.538 5.578 1.00 81.25 177 ALA A O 1
ATOM 1380 N N . LEU A 1 178 ? -21.227 3.924 3.371 1.00 83.56 178 LEU A N 1
ATOM 1381 C CA . LEU A 1 178 ? -22.416 4.772 3.255 1.00 83.56 178 LEU A CA 1
ATOM 1382 C C . LEU A 1 178 ? -23.686 4.054 3.723 1.00 83.56 178 LEU A C 1
ATOM 1384 O O . LEU A 1 178 ? -24.484 4.638 4.456 1.00 83.56 178 LEU A O 1
ATOM 1388 N N . PHE A 1 179 ? -23.853 2.783 3.350 1.00 83.75 179 PHE A N 1
ATOM 1389 C CA . PHE A 1 179 ? -24.992 1.971 3.773 1.00 83.75 179 PHE A CA 1
ATOM 1390 C C . PHE A 1 179 ? -25.054 1.821 5.300 1.00 83.75 179 PHE A C 1
ATOM 1392 O O . PHE A 1 179 ? -26.101 2.038 5.913 1.00 83.75 179 PHE A O 1
ATOM 1399 N N . ILE A 1 180 ? -23.919 1.524 5.938 1.00 82.75 180 ILE A N 1
ATOM 1400 C CA . ILE A 1 180 ? -23.847 1.359 7.395 1.00 82.75 180 ILE A CA 1
ATOM 1401 C C . ILE A 1 180 ? -23.979 2.696 8.123 1.00 82.75 180 ILE A C 1
ATOM 1403 O O . ILE A 1 180 ? -24.640 2.759 9.158 1.00 82.75 180 ILE A O 1
ATOM 1407 N N . SER A 1 181 ? -23.424 3.781 7.581 1.00 79.19 181 SER A N 1
ATOM 1408 C CA . SER A 1 181 ? -23.631 5.129 8.117 1.00 79.19 181 SER A CA 1
ATOM 1409 C C . SER A 1 181 ? -25.102 5.537 8.068 1.00 79.19 181 SER A C 1
ATOM 1411 O O . SER A 1 181 ? -25.603 6.123 9.025 1.00 79.19 181 SER A O 1
ATOM 1413 N N . PHE A 1 182 ? -25.818 5.196 6.995 1.00 82.94 182 PHE A N 1
ATOM 1414 C CA . PHE A 1 182 ? -27.250 5.460 6.883 1.00 82.94 182 PHE A CA 1
ATOM 1415 C C . PHE A 1 182 ? -28.063 4.661 7.912 1.00 82.94 182 PHE A C 1
ATOM 1417 O O . PHE A 1 182 ? -28.881 5.241 8.626 1.00 82.94 182 PHE A O 1
ATOM 1424 N N . LEU A 1 183 ? -27.788 3.360 8.061 1.00 81.56 183 LEU A N 1
ATOM 1425 C CA . LEU A 1 183 ? -28.420 2.520 9.086 1.00 81.56 183 LEU A CA 1
ATOM 1426 C C . LEU A 1 183 ? -28.131 3.019 10.508 1.00 81.56 183 LEU A C 1
ATOM 1428 O O . LEU A 1 183 ? -29.044 3.116 11.327 1.00 81.56 183 LEU A O 1
ATOM 1432 N N . GLY A 1 184 ? -26.878 3.382 10.796 1.00 77.19 184 GLY A N 1
ATOM 1433 C CA . GLY A 1 184 ? -26.481 3.940 12.088 1.00 77.19 184 GLY A CA 1
ATOM 1434 C C . GLY A 1 184 ? -27.211 5.247 12.400 1.00 77.19 184 GLY A C 1
ATOM 1435 O O . GLY A 1 184 ? -27.674 5.445 13.520 1.00 77.19 184 GLY A O 1
ATOM 1436 N N . ARG A 1 185 ? -27.399 6.104 11.392 1.00 74.94 185 ARG A N 1
ATOM 1437 C CA . ARG A 1 185 ? -28.140 7.361 11.531 1.00 74.94 185 ARG A CA 1
ATOM 1438 C C . ARG A 1 185 ? -29.637 7.142 11.775 1.00 74.94 185 ARG A C 1
ATOM 1440 O O . ARG A 1 185 ? -30.227 7.874 12.564 1.00 74.94 185 ARG A O 1
ATOM 1447 N N . LEU A 1 186 ? -30.248 6.138 11.140 1.00 75.94 186 LEU A N 1
ATOM 1448 C CA . LEU A 1 186 ? -31.640 5.758 11.412 1.00 75.94 186 LEU A CA 1
ATOM 1449 C C . LEU A 1 186 ? -31.819 5.222 12.838 1.00 75.94 186 LEU A C 1
ATOM 1451 O O . LEU A 1 186 ? -32.810 5.543 13.494 1.00 75.94 186 LEU A O 1
ATOM 1455 N N . TYR A 1 187 ? -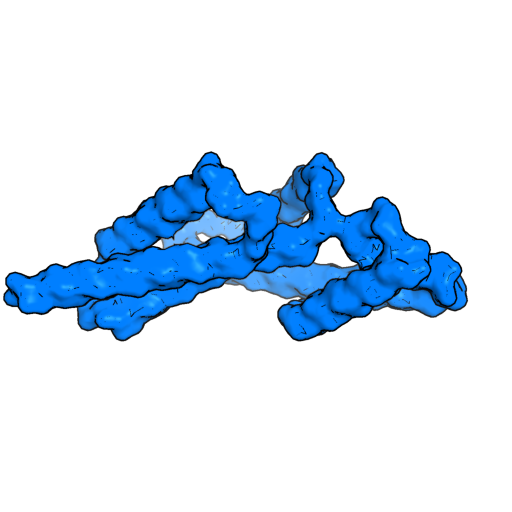30.853 4.449 13.332 1.00 72.50 187 TYR A N 1
ATOM 1456 C CA . TYR A 1 187 ? -30.859 3.954 14.707 1.00 72.50 187 TYR A CA 1
ATOM 1457 C C . TYR A 1 187 ? -30.719 5.093 15.730 1.00 72.50 187 TYR A C 1
ATOM 1459 O O . TYR A 1 187 ? -31.459 5.119 16.706 1.00 72.50 187 TYR A O 1
ATOM 1467 N N . GLU A 1 188 ? -29.854 6.084 15.472 1.00 66.12 188 GLU A N 1
ATOM 1468 C CA . GLU A 1 188 ? -29.758 7.300 16.301 1.00 66.12 188 GLU A CA 1
ATOM 1469 C C . GLU A 1 188 ? -31.044 8.140 16.294 1.00 66.12 188 GLU A C 1
ATOM 1471 O O . GLU A 1 188 ? -31.304 8.833 17.267 1.00 66.12 188 GLU A O 1
ATOM 1476 N N . SER A 1 189 ? -31.834 8.120 15.213 1.00 60.00 189 SER A N 1
ATOM 1477 C CA . SER A 1 189 ? -33.061 8.928 15.109 1.00 60.00 189 SER A CA 1
ATOM 1478 C C . SER A 1 189 ? -34.294 8.324 15.792 1.00 60.00 189 SER A C 1
ATOM 1480 O O . SER A 1 189 ? -35.279 9.031 15.977 1.00 60.00 189 SER A O 1
ATOM 1482 N N . ASN A 1 190 ? -34.251 7.032 16.136 1.00 55.75 190 ASN A N 1
ATOM 1483 C CA . ASN A 1 190 ? -35.335 6.322 16.827 1.00 55.75 190 ASN A CA 1
ATOM 1484 C C . ASN A 1 190 ? -35.136 6.253 18.356 1.00 55.75 190 ASN A C 1
ATOM 1486 O O . ASN A 1 190 ? -35.933 5.612 19.041 1.00 55.75 190 ASN A O 1
ATOM 1490 N N . ILE A 1 191 ? -34.078 6.886 18.876 1.00 50.22 191 ILE A N 1
ATOM 1491 C CA . ILE A 1 191 ? -33.768 7.053 20.306 1.00 50.22 191 ILE A CA 1
ATOM 1492 C C . ILE A 1 191 ? -33.878 8.540 20.641 1.00 50.22 191 ILE A C 1
ATOM 1494 O O . ILE A 1 191 ? -34.432 8.854 21.716 1.00 50.22 191 ILE A O 1
#

Organism: Streptococcus mitis (NCBI:txid28037)

Radius of gyration: 21.41 Å; chains: 1; bounding box: 61×29×56 Å

Foldseek 3Di:
DPPVVVVVVLVVLVVQCVPPPVPAQSVCSVLCCLCPVDDNVRSVVVVVVVVVVVVVVLVVVLLVVLVCCCPVVVVPPPPDDSVVSSVVVVVVVVVVVVVVVPPPDSDPVLVVLLVCLQVCLLVVLVVVLVVLDPDRDPVLNVVLVVVLVVQVVCVVPVCPDPDDRSNVNSVSSNVSSVVSSVVNRVVVVVD

Sequence (191 aa):
MSFGIASLLYLIGCLIRQENFATRSTNPVLIAYARESLAPWFGSFIMLALLAAGQSTVSSSMNAIVTCLKLDFAWTKIRWSPSLLSFVLAGLSWLLCLLLMNAEIYSIYEWINGFMGLTLGVIGGLYLLVLLLKRPNLQLAKIYLVFSLGALVLYHYSGLFANPNPWLNSIITTLSALFISFLGRLYESNI

Secondary structure (DSSP, 8-state):
--HHHHHHHHHHHHHHHHHH-TTS-STTHHHHHHHHTS-HHHHHHHHHHHHHHHHHHHHHHHHHHHHHHHHHSTTSS----HHHHHHHHHHHHHHHHHHHHHS--S-HHHHHHHHHHHHHHHHHHHHHHHHH-SS--HHHHHHHHHHHHHHHHHHHHS---SS--TTHHHHHHHHHHHHHHHHHHHHHHT-

pLDDT: mean 77.12, std 10.63, range [46.78, 90.94]